Protein AF-A0A349DEV0-F1 (afdb_monomer)

Foldseek 3Di:
DVVVVVVVVVVVLVVVVVVVPPDDDPDPQQAEDEDAEPVSLQSVLVVLQPDPVSSARYEYEYPAAYEFDDFAWDADPVRAIDTNNHHDDCVRGDADDAREEHQEEYEDVLHEHEPHEYLAQENYAEYAPYEYENYEYARYEHRVQVDEEDAHEHHYREYENYEYEHYEAQYAYEYAYAQWEPHTSEYELYEYYLYEAAHATEYAEQYEDHTSEYAENYEAYNYEYAYAIEHAEAQYEPHGREYHALYEAYLYEYAHAIEYQYAQKEPGTSEYEQHNYDHANYAYPYHIYYDAQIAPGTSYYHYDDDDPVSSVVSVVVRVVRSVD

Structure (mmCIF, N/CA/C/O backbone):
data_AF-A0A349DEV0-F1
#
_entry.id   AF-A0A349DEV0-F1
#
loop_
_atom_site.group_PDB
_atom_site.id
_atom_site.type_symbol
_atom_site.label_atom_id
_atom_site.label_alt_id
_atom_site.label_comp_id
_atom_site.label_asym_id
_atom_site.label_entity_id
_atom_site.label_seq_id
_atom_site.pdbx_PDB_ins_code
_atom_site.Cartn_x
_atom_site.Cartn_y
_atom_site.Cartn_z
_atom_site.occupancy
_atom_site.B_iso_or_equiv
_atom_site.auth_seq_id
_atom_site.auth_comp_id
_atom_site.auth_asym_id
_atom_site.auth_atom_id
_atom_site.pdbx_PDB_model_num
ATOM 1 N N . MET A 1 1 ? -11.960 22.182 35.759 1.00 47.03 1 MET A N 1
ATOM 2 C CA . MET A 1 1 ? -12.522 21.391 34.639 1.00 47.03 1 MET A CA 1
ATOM 3 C C . MET A 1 1 ? -11.502 20.435 34.007 1.00 47.03 1 MET A C 1
ATOM 5 O O . MET A 1 1 ? -11.810 19.256 33.950 1.00 47.03 1 MET A O 1
ATOM 9 N N . LYS A 1 2 ? -10.265 20.847 33.662 1.00 39.22 2 LYS A N 1
ATOM 10 C CA . LYS A 1 2 ? -9.226 19.935 33.108 1.00 39.22 2 LYS A CA 1
ATOM 11 C C . LYS A 1 2 ? -8.819 18.747 34.011 1.00 39.22 2 LYS A C 1
ATOM 13 O O . LYS A 1 2 ? -8.637 17.645 33.516 1.00 39.22 2 LYS A O 1
ATOM 18 N N . LYS A 1 3 ? -8.759 18.922 35.340 1.00 37.19 3 LYS A N 1
ATOM 19 C CA . LYS A 1 3 ? -8.464 17.815 36.283 1.00 37.19 3 LYS A CA 1
ATOM 20 C C . LYS A 1 3 ? -9.603 16.796 36.440 1.00 37.19 3 LYS A C 1
ATOM 22 O O . LYS A 1 3 ? -9.341 15.670 36.828 1.00 37.19 3 LYS A O 1
ATOM 27 N N . LEU A 1 4 ? -10.845 17.175 36.131 1.00 33.78 4 LEU A N 1
ATOM 28 C CA . LEU A 1 4 ? -12.001 16.281 36.270 1.00 33.78 4 LEU A CA 1
ATOM 29 C C . LEU A 1 4 ? -12.126 15.334 35.061 1.00 33.78 4 LEU A C 1
ATOM 31 O O . LEU A 1 4 ? -12.483 14.178 35.231 1.00 33.78 4 LEU A O 1
ATOM 35 N N . SER A 1 5 ? -11.738 15.798 33.866 1.00 42.53 5 SER A N 1
ATOM 36 C CA . SER A 1 5 ? -11.671 14.989 32.636 1.00 42.53 5 SER A CA 1
ATOM 37 C C . SER A 1 5 ? -10.579 13.908 32.694 1.00 42.53 5 SER A C 1
ATOM 39 O O . SER A 1 5 ? -10.832 12.773 32.305 1.00 42.53 5 SER A O 1
ATOM 41 N N . SER A 1 6 ? -9.408 14.216 33.265 1.00 40.69 6 SER A N 1
ATOM 42 C CA . SER A 1 6 ? -8.320 13.240 33.456 1.00 40.69 6 SER A CA 1
ATOM 43 C C . SER A 1 6 ? -8.700 12.112 34.427 1.00 40.69 6 SER A C 1
ATOM 45 O O . SER A 1 6 ? -8.390 10.953 34.174 1.00 40.69 6 SER A O 1
ATOM 47 N N . ILE A 1 7 ? -9.440 12.427 35.494 1.00 42.03 7 ILE A N 1
ATOM 48 C CA . ILE A 1 7 ? -9.907 11.428 36.466 1.00 42.03 7 ILE A CA 1
ATOM 49 C C . ILE A 1 7 ? -10.991 10.527 35.852 1.00 42.03 7 ILE A C 1
ATOM 51 O O . ILE A 1 7 ? -10.983 9.324 36.087 1.00 42.03 7 ILE A O 1
ATOM 55 N N . ILE A 1 8 ? -11.880 11.072 35.014 1.00 44.03 8 ILE A N 1
ATOM 56 C CA . ILE A 1 8 ? -12.903 10.285 34.305 1.00 44.03 8 ILE A CA 1
ATOM 57 C C . ILE A 1 8 ? -12.259 9.333 33.281 1.00 44.03 8 ILE A C 1
ATOM 59 O O . ILE A 1 8 ? -12.661 8.177 33.206 1.00 44.03 8 ILE A O 1
ATOM 63 N N . SER A 1 9 ? -11.212 9.769 32.570 1.00 42.00 9 SER A N 1
ATOM 64 C CA . SER A 1 9 ? -10.466 8.922 31.623 1.00 42.00 9 SER A CA 1
ATOM 65 C C . SER A 1 9 ? -9.764 7.748 32.315 1.00 42.00 9 SER A C 1
ATOM 67 O O . SER A 1 9 ? -9.843 6.615 31.851 1.00 42.00 9 SER A O 1
ATOM 69 N N . VAL A 1 10 ? -9.141 7.992 33.475 1.00 43.41 10 VAL A N 1
ATOM 70 C CA . VAL A 1 10 ? -8.490 6.942 34.279 1.00 43.41 10 VAL A CA 1
ATOM 71 C C . VAL A 1 10 ? -9.515 5.970 34.871 1.00 43.41 10 VAL A C 1
ATOM 73 O O . VAL A 1 10 ? -9.249 4.776 34.937 1.00 43.41 10 VAL A O 1
ATOM 76 N N . ILE A 1 11 ? -10.704 6.446 35.256 1.00 43.03 11 ILE A N 1
ATOM 77 C CA . ILE A 1 11 ? -11.779 5.596 35.792 1.00 43.03 11 ILE A CA 1
ATOM 78 C C . ILE A 1 11 ? -12.423 4.734 34.695 1.00 43.03 11 ILE A C 1
ATOM 80 O O . ILE A 1 11 ? -12.733 3.577 34.961 1.00 43.03 11 ILE A O 1
ATOM 84 N N . ILE A 1 12 ? -12.586 5.242 33.467 1.00 48.88 12 ILE A N 1
ATOM 85 C CA . ILE A 1 12 ? -13.070 4.447 32.322 1.00 48.88 12 ILE A CA 1
ATOM 86 C C . ILE A 1 12 ? -12.030 3.386 31.931 1.00 48.88 12 ILE A C 1
ATOM 88 O O . ILE A 1 12 ? -12.385 2.223 31.739 1.00 48.88 12 ILE A O 1
ATOM 92 N N . CYS A 1 13 ? -10.745 3.754 31.919 1.00 42.47 13 CYS A N 1
ATOM 93 C CA . CYS A 1 13 ? -9.643 2.829 31.661 1.00 42.47 13 CYS A CA 1
ATOM 94 C C . CYS A 1 13 ? -9.546 1.749 32.763 1.00 42.47 13 CYS A C 1
ATOM 96 O O . CYS A 1 13 ? -9.463 0.557 32.472 1.00 42.47 13 CYS A O 1
ATOM 98 N N . MET A 1 14 ? -9.709 2.125 34.040 1.00 43.19 14 MET A N 1
ATOM 99 C CA . MET A 1 14 ? -9.804 1.176 35.158 1.00 43.19 14 MET A CA 1
ATOM 100 C C . MET A 1 14 ? -11.066 0.304 35.118 1.00 43.19 14 MET A C 1
ATOM 102 O O . MET A 1 14 ? -10.995 -0.860 35.496 1.00 43.19 14 MET A O 1
ATOM 106 N N . ALA A 1 15 ? -12.213 0.813 34.666 1.00 44.19 15 ALA A N 1
ATOM 107 C CA . ALA A 1 15 ? -13.442 0.026 34.559 1.00 44.19 15 ALA A CA 1
ATOM 108 C C . ALA A 1 15 ? -13.338 -1.046 33.461 1.00 44.19 15 ALA A C 1
ATOM 110 O O . ALA A 1 15 ? -13.796 -2.172 33.666 1.00 44.19 15 ALA A O 1
ATOM 111 N N . MET A 1 16 ? -12.660 -0.741 32.346 1.00 48.22 16 MET A N 1
ATOM 112 C CA . MET A 1 16 ? -12.278 -1.757 31.363 1.00 48.22 16 MET A CA 1
ATOM 113 C C . MET A 1 16 ? -11.268 -2.750 31.957 1.00 48.22 16 MET A C 1
ATOM 115 O O . MET A 1 16 ? -11.480 -3.955 31.830 1.00 48.22 16 MET A O 1
ATOM 119 N N . LEU A 1 17 ? -10.258 -2.295 32.712 1.00 43.19 17 LEU A N 1
ATOM 120 C CA . LEU A 1 17 ? -9.324 -3.189 33.417 1.00 43.19 17 LEU A CA 1
ATOM 121 C C . LEU A 1 17 ? -10.008 -4.112 34.447 1.00 43.19 17 LEU A C 1
ATOM 123 O O . LEU A 1 17 ? -9.605 -5.263 34.590 1.00 43.19 17 LEU A O 1
ATOM 127 N N . ILE A 1 18 ? -11.047 -3.658 35.154 1.00 45.12 18 ILE A N 1
ATOM 128 C CA . ILE A 1 18 ? -11.761 -4.462 36.166 1.00 45.12 18 ILE A CA 1
ATOM 129 C C . ILE A 1 18 ? -12.654 -5.530 35.516 1.00 45.12 18 ILE A C 1
ATOM 131 O O . ILE A 1 18 ? -12.822 -6.609 36.077 1.00 45.12 18 ILE A O 1
ATOM 135 N N . SER A 1 19 ? -13.152 -5.301 34.297 1.00 47.34 19 SER A N 1
ATOM 136 C CA . SER A 1 19 ? -13.757 -6.376 33.493 1.00 47.34 19 SER A CA 1
ATOM 137 C C . SER A 1 19 ? -12.729 -7.362 32.908 1.00 47.34 19 SER A C 1
ATOM 139 O O . SER A 1 19 ? -13.114 -8.397 32.371 1.00 47.34 19 SER A O 1
ATOM 141 N N . ILE A 1 20 ? -11.427 -7.065 33.032 1.00 49.78 20 ILE A N 1
ATOM 142 C CA . ILE A 1 20 ? -10.310 -7.837 32.466 1.00 49.78 20 ILE A CA 1
ATOM 143 C C . ILE A 1 20 ? -9.524 -8.624 33.539 1.00 49.78 20 ILE A C 1
ATOM 145 O O . ILE A 1 20 ? -8.860 -9.599 33.200 1.00 49.78 20 ILE A O 1
ATOM 149 N N . THR A 1 21 ? -9.613 -8.287 34.830 1.00 40.09 21 THR A N 1
ATOM 150 C CA . THR A 1 21 ? -8.850 -8.970 35.900 1.00 40.09 21 THR A CA 1
ATOM 151 C C . THR A 1 21 ? -9.439 -10.297 36.387 1.00 40.09 21 THR A C 1
ATOM 153 O O . THR A 1 21 ? -8.794 -10.996 37.169 1.00 40.09 21 THR A O 1
ATOM 156 N N . ALA A 1 22 ? -10.609 -10.715 35.903 1.00 39.38 22 ALA A N 1
ATOM 157 C CA . ALA A 1 22 ? -11.097 -12.077 36.099 1.00 39.38 22 ALA A CA 1
ATOM 158 C C . ALA A 1 22 ? -10.771 -12.926 34.865 1.00 39.38 22 ALA A C 1
ATOM 160 O O . ALA A 1 22 ? -11.603 -13.029 33.977 1.00 39.38 22 ALA A O 1
ATOM 161 N N . VAL A 1 23 ? -9.554 -13.478 34.810 1.00 42.03 23 VAL A N 1
ATOM 162 C CA . VAL A 1 23 ? -9.165 -14.774 34.205 1.00 42.03 23 VAL A CA 1
ATOM 163 C C . VAL A 1 23 ? -7.640 -14.860 34.337 1.00 42.03 23 VAL A C 1
ATOM 165 O O . VAL A 1 23 ? -6.875 -14.427 33.483 1.00 42.03 23 VAL A O 1
ATOM 168 N N . VAL A 1 24 ? -7.188 -15.389 35.473 1.00 43.03 24 VAL A N 1
ATOM 169 C CA . VAL A 1 24 ? -5.853 -15.981 35.593 1.00 43.03 24 VAL A CA 1
ATOM 170 C C . VAL A 1 24 ? -6.085 -17.484 35.594 1.00 43.03 24 VAL A C 1
ATOM 172 O O . VAL A 1 24 ? -6.529 -18.051 36.589 1.00 43.03 24 VAL A O 1
ATOM 175 N N . GLY A 1 25 ? -5.855 -18.113 34.446 1.00 31.73 25 GLY A N 1
ATOM 176 C CA . GLY A 1 25 ? -5.988 -19.551 34.249 1.00 31.73 25 GLY A CA 1
ATOM 177 C C . GLY A 1 25 ? -5.135 -19.975 33.061 1.00 31.73 25 GLY A C 1
ATOM 178 O O . GLY A 1 25 ? -5.294 -19.460 31.964 1.00 31.73 25 GLY A O 1
ATOM 179 N N . TYR A 1 26 ? -4.175 -20.859 33.313 1.00 37.44 26 TYR A N 1
ATOM 180 C CA . TYR A 1 26 ? -3.172 -21.331 32.364 1.00 37.44 26 TYR A CA 1
ATOM 181 C C . TYR A 1 26 ? -3.777 -22.143 31.208 1.00 37.44 26 TYR A C 1
ATOM 183 O O . TYR A 1 26 ? -4.038 -23.334 31.342 1.00 37.44 26 TYR A O 1
ATOM 191 N N . ALA A 1 27 ? -3.955 -21.456 30.089 1.00 40.44 27 ALA A N 1
ATOM 192 C CA . ALA A 1 27 ? -3.864 -21.834 28.676 1.00 40.44 27 ALA A CA 1
ATOM 193 C C . ALA A 1 27 ? -4.268 -20.521 28.000 1.00 40.44 27 ALA A C 1
ATOM 195 O O . ALA A 1 27 ? -5.369 -20.062 28.282 1.00 40.44 27 ALA A O 1
ATOM 196 N N . SER A 1 28 ? -3.393 -19.795 27.290 1.00 49.62 28 SER A N 1
ATOM 197 C CA . SER A 1 28 ? -3.790 -18.449 26.836 1.00 49.62 28 SER A CA 1
ATOM 198 C C . SER A 1 28 ? -4.775 -18.574 25.672 1.00 49.62 28 SER A C 1
ATOM 200 O O . SER A 1 28 ? -4.383 -18.518 24.507 1.00 49.62 28 SER A O 1
ATOM 202 N N . ASP A 1 29 ? -6.042 -18.817 26.001 1.00 54.44 29 ASP A N 1
ATOM 203 C CA . ASP A 1 29 ? -7.167 -18.799 25.085 1.00 54.44 29 ASP A CA 1
ATOM 204 C C . ASP A 1 29 ? -7.081 -17.513 24.262 1.00 54.44 29 ASP A C 1
ATOM 206 O O . ASP A 1 29 ? -6.902 -16.423 24.815 1.00 54.44 29 ASP A O 1
ATOM 210 N N . ALA A 1 30 ? -7.159 -17.649 22.937 1.00 63.22 30 ALA A N 1
ATOM 211 C CA . ALA A 1 30 ? -7.117 -16.519 22.021 1.00 63.22 30 ALA A CA 1
ATOM 212 C C . ALA A 1 30 ? -8.157 -15.474 22.456 1.00 63.22 30 ALA A C 1
ATOM 214 O O . ALA A 1 30 ? -9.367 -15.713 22.404 1.00 63.22 30 ALA A O 1
ATOM 215 N N . LYS A 1 31 ? -7.692 -14.316 22.933 1.00 82.19 31 LYS A N 1
ATOM 216 C CA . LYS A 1 31 ? -8.578 -13.288 23.478 1.00 82.19 31 LYS A CA 1
ATOM 217 C C . LYS A 1 31 ? -9.076 -12.407 22.345 1.00 82.19 31 LYS A C 1
ATOM 219 O O . LYS A 1 31 ? -8.278 -11.770 21.663 1.00 82.19 31 LYS A O 1
ATOM 224 N N . THR A 1 32 ? -10.393 -12.371 22.156 1.00 89.88 32 THR A N 1
ATOM 225 C CA . THR A 1 32 ? -11.035 -11.515 21.151 1.00 89.88 32 THR A CA 1
ATOM 226 C C . THR A 1 32 ? -11.532 -10.220 21.789 1.00 89.88 32 THR A C 1
ATOM 228 O O . THR A 1 32 ? -12.215 -10.258 22.813 1.00 89.88 32 THR A O 1
ATOM 231 N N . TYR A 1 33 ? -11.207 -9.081 21.183 1.00 90.56 33 TYR A N 1
ATOM 232 C CA . TYR A 1 33 ? -11.672 -7.753 21.569 1.00 90.56 33 TYR A CA 1
ATOM 233 C C . TYR A 1 33 ? -12.515 -7.157 20.444 1.00 90.56 33 TYR A C 1
ATOM 235 O O . TYR A 1 33 ? -12.106 -7.162 19.284 1.00 90.56 33 TYR A O 1
ATOM 243 N N . TYR A 1 34 ? -13.674 -6.610 20.797 1.00 95.06 34 TYR A N 1
ATOM 244 C CA . TYR A 1 34 ? -14.594 -5.998 19.843 1.00 95.06 34 TYR A CA 1
ATOM 245 C C . TYR A 1 34 ? -14.475 -4.477 19.886 1.00 95.06 34 TYR A C 1
ATOM 247 O O . TYR A 1 34 ? -14.621 -3.867 20.944 1.00 95.06 34 TYR A O 1
ATOM 255 N N . ILE A 1 35 ? -14.250 -3.872 18.726 1.00 96.88 35 ILE A N 1
ATOM 256 C CA . ILE A 1 35 ? -14.094 -2.431 18.540 1.00 96.88 35 ILE A CA 1
ATOM 257 C C . ILE A 1 35 ? -15.361 -1.925 17.848 1.00 96.88 35 ILE A C 1
ATOM 259 O O . ILE A 1 35 ? -15.670 -2.330 16.725 1.00 96.88 35 ILE A O 1
ATOM 263 N N . LYS A 1 36 ? -16.129 -1.066 18.523 1.00 96.12 36 LYS A N 1
ATOM 264 C CA . LYS A 1 36 ? -17.396 -0.510 18.001 1.00 96.12 36 LYS A CA 1
ATOM 265 C C . LYS A 1 36 ? -17.418 1.016 17.972 1.00 96.12 36 LYS A C 1
ATOM 267 O O . LYS A 1 36 ? -18.397 1.607 17.524 1.00 96.12 36 LYS A O 1
ATOM 272 N N . SER A 1 37 ? -16.380 1.659 18.495 1.00 96.56 37 SER A N 1
ATOM 273 C CA . SER A 1 37 ? -16.285 3.109 18.599 1.00 96.56 37 SER A CA 1
ATOM 274 C C . SER A 1 37 ? -14.841 3.595 18.480 1.00 96.56 37 SER A C 1
ATOM 276 O O . SER A 1 37 ? -13.889 2.820 18.580 1.00 96.56 37 SER A O 1
ATOM 278 N N . ILE A 1 38 ? -14.685 4.904 18.276 1.00 95.31 38 ILE A N 1
ATOM 279 C CA . ILE A 1 38 ? -13.373 5.557 18.277 1.00 95.31 38 ILE A CA 1
ATOM 280 C C . ILE A 1 38 ? -12.657 5.398 19.624 1.00 95.31 38 ILE A C 1
ATOM 282 O O . ILE A 1 38 ? -11.441 5.227 19.644 1.00 95.31 38 ILE A O 1
ATOM 286 N N . ASP A 1 39 ? -13.398 5.417 20.732 1.00 95.44 39 ASP A N 1
ATOM 287 C CA . ASP A 1 39 ? -12.824 5.274 22.068 1.00 95.44 39 ASP A CA 1
ATOM 288 C C . ASP A 1 39 ? -12.275 3.859 22.276 1.00 95.44 39 ASP A C 1
ATOM 290 O O . ASP A 1 39 ? -11.182 3.712 22.815 1.00 95.44 39 ASP A O 1
ATOM 294 N N . ASP A 1 40 ? -12.960 2.829 21.760 1.00 95.81 40 ASP A N 1
ATOM 295 C CA . ASP A 1 40 ? -12.444 1.454 21.785 1.00 95.81 40 ASP A CA 1
ATOM 296 C C . ASP A 1 40 ? -11.163 1.326 20.949 1.00 95.81 40 ASP A C 1
ATOM 298 O O . ASP A 1 40 ? -10.196 0.708 21.390 1.00 95.81 40 ASP A O 1
ATOM 302 N N . LEU A 1 41 ? -11.131 1.929 19.752 1.00 94.69 41 LEU A N 1
ATOM 303 C CA . LEU A 1 41 ? -9.956 1.883 18.877 1.00 94.69 41 LEU A CA 1
ATOM 304 C C . LEU A 1 41 ? -8.746 2.570 19.529 1.00 94.69 41 LEU A C 1
ATOM 306 O O . LEU A 1 41 ? -7.647 2.021 19.510 1.00 94.69 41 LEU A O 1
ATOM 310 N N . LYS A 1 42 ? -8.955 3.742 20.145 1.00 93.88 42 LYS A N 1
ATOM 311 C CA . LYS A 1 42 ? -7.917 4.465 20.895 1.00 93.88 42 LYS A CA 1
ATOM 312 C C . LYS A 1 42 ? -7.436 3.673 22.108 1.00 93.88 42 LYS A C 1
ATOM 314 O O . LYS A 1 42 ? -6.234 3.581 22.323 1.00 93.88 42 LYS A O 1
ATOM 319 N N . ALA A 1 43 ? -8.356 3.078 22.868 1.00 91.31 43 ALA A N 1
ATOM 320 C CA . ALA A 1 43 ? -8.013 2.276 24.038 1.00 91.31 43 ALA A CA 1
ATOM 321 C C . ALA A 1 43 ? -7.188 1.040 23.657 1.00 91.31 43 ALA A C 1
ATOM 323 O O . ALA A 1 43 ? -6.202 0.728 24.318 1.00 91.31 43 ALA A O 1
ATOM 324 N N . VAL A 1 44 ? -7.548 0.352 22.570 1.00 90.38 44 VAL A N 1
ATOM 325 C CA . VAL A 1 44 ? -6.773 -0.791 22.069 1.00 90.38 44 VAL A CA 1
ATOM 326 C C . VAL A 1 44 ? -5.388 -0.357 21.587 1.00 90.38 44 VAL A C 1
ATOM 328 O O . VAL A 1 44 ? -4.413 -1.027 21.916 1.00 90.38 44 VAL A O 1
ATOM 331 N N . ALA A 1 45 ? -5.275 0.766 20.871 1.00 91.62 45 ALA A N 1
ATOM 332 C CA . ALA A 1 45 ? -3.975 1.297 20.463 1.00 91.62 45 ALA A CA 1
ATOM 333 C C . ALA A 1 45 ? -3.089 1.630 21.674 1.00 91.62 45 ALA A C 1
ATOM 335 O O . ALA A 1 45 ? -1.936 1.212 21.721 1.00 91.62 45 ALA A O 1
ATOM 336 N N . GLU A 1 46 ? -3.636 2.295 22.696 1.00 91.19 46 GLU A N 1
ATOM 337 C CA . GLU A 1 46 ? -2.912 2.586 23.938 1.00 91.19 46 GLU A CA 1
ATOM 338 C C . GLU A 1 46 ? -2.470 1.303 24.658 1.00 91.19 46 GLU A C 1
ATOM 340 O O . GLU A 1 46 ? -1.332 1.222 25.116 1.00 91.19 46 GLU A O 1
ATOM 345 N N . LEU A 1 47 ? -3.327 0.282 24.735 1.00 88.44 47 LEU A N 1
ATOM 346 C CA . LEU A 1 47 ? -2.976 -0.995 25.359 1.00 88.44 47 LEU A CA 1
ATOM 347 C C . LEU A 1 47 ? -1.826 -1.702 24.632 1.00 88.44 47 LEU A C 1
ATOM 349 O O . LEU A 1 47 ? -0.901 -2.162 25.293 1.00 88.44 47 LEU A O 1
ATOM 353 N N . ILE A 1 48 ? -1.871 -1.775 23.299 1.00 89.62 48 ILE A N 1
ATOM 354 C CA . ILE A 1 48 ? -0.819 -2.418 22.494 1.00 89.62 48 ILE A CA 1
ATOM 355 C C . ILE A 1 48 ? 0.490 -1.649 22.618 1.00 89.62 48 ILE A C 1
ATOM 357 O O . ILE A 1 48 ? 1.537 -2.246 22.840 1.00 89.62 48 ILE A O 1
ATOM 361 N N . ASN A 1 49 ? 0.432 -0.320 22.539 1.00 90.38 49 ASN A N 1
ATOM 362 C CA . ASN A 1 49 ? 1.622 0.525 22.586 1.00 90.38 49 ASN A CA 1
ATOM 363 C C . ASN A 1 49 ? 2.345 0.465 23.944 1.00 90.38 49 ASN A C 1
ATOM 365 O O . ASN A 1 49 ? 3.505 0.862 24.030 1.00 90.38 49 ASN A O 1
ATOM 369 N N . ASN A 1 50 ? 1.676 -0.032 24.988 1.00 87.75 50 ASN A N 1
ATOM 370 C CA . ASN A 1 50 ? 2.242 -0.262 26.316 1.00 87.75 50 ASN A CA 1
ATOM 371 C C . ASN A 1 50 ? 2.486 -1.756 26.630 1.00 87.75 50 ASN A C 1
ATOM 373 O O . ASN A 1 50 ? 2.887 -2.074 27.750 1.00 87.75 50 ASN A O 1
ATOM 377 N N . ASP A 1 51 ? 2.241 -2.670 25.685 1.00 82.31 51 ASP A N 1
ATOM 378 C CA . ASP A 1 51 ? 2.489 -4.107 25.837 1.00 82.31 51 ASP A CA 1
ATOM 379 C C . ASP A 1 51 ? 3.783 -4.514 25.122 1.00 82.31 51 ASP A C 1
ATOM 381 O O . ASP A 1 51 ? 3.873 -4.513 23.895 1.00 82.31 51 ASP A O 1
ATOM 385 N N . GLU A 1 52 ? 4.779 -4.945 25.896 1.00 78.94 52 GLU A N 1
ATOM 386 C CA . GLU A 1 52 ? 6.056 -5.437 25.368 1.00 78.94 52 GLU A CA 1
ATOM 387 C C . GLU A 1 52 ? 5.907 -6.685 24.477 1.00 78.94 52 GLU A C 1
ATOM 389 O O . GLU A 1 52 ? 6.796 -6.978 23.680 1.00 78.94 52 GLU A O 1
ATOM 394 N N . GLN A 1 53 ? 4.801 -7.432 24.590 1.00 75.38 53 GLN A N 1
ATOM 395 C CA . GLN A 1 53 ? 4.513 -8.606 23.758 1.00 75.38 53 GLN A CA 1
ATOM 396 C C . GLN A 1 53 ? 3.719 -8.273 22.487 1.00 75.38 53 GLN A C 1
ATOM 398 O O . GLN A 1 53 ? 3.394 -9.188 21.724 1.00 75.38 53 GLN A O 1
ATOM 403 N N . GLY A 1 54 ? 3.381 -7.000 22.245 1.00 66.12 54 GLY A N 1
ATOM 404 C CA . GLY A 1 54 ? 2.687 -6.553 21.033 1.00 66.12 54 GLY A CA 1
ATOM 405 C C . GLY A 1 54 ? 1.364 -7.280 20.769 1.00 66.12 54 GLY A C 1
ATOM 406 O O . GLY A 1 54 ? 0.996 -7.485 19.609 1.00 66.12 54 GLY A O 1
ATOM 407 N N . PHE A 1 55 ? 0.659 -7.717 21.823 1.00 78.31 55 PHE A N 1
ATOM 408 C CA . PHE A 1 55 ? -0.605 -8.456 21.720 1.00 78.31 55 PHE A CA 1
ATOM 409 C C . PHE A 1 55 ? -0.512 -9.798 20.959 1.00 78.31 55 PHE A C 1
ATOM 411 O O . PHE A 1 55 ? -1.464 -10.219 20.290 1.00 78.31 55 PHE A O 1
ATOM 418 N N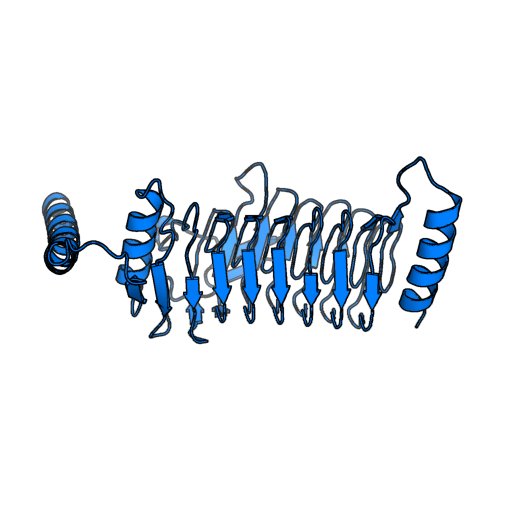 . ALA A 1 56 ? 0.610 -10.516 21.083 1.00 73.69 56 ALA A N 1
ATOM 419 C CA . ALA A 1 56 ? 0.728 -11.878 20.562 1.00 73.69 56 ALA A CA 1
ATOM 420 C C . ALA A 1 56 ? -0.433 -12.768 21.075 1.00 73.69 56 ALA A C 1
ATOM 422 O O . ALA A 1 56 ? -0.662 -12.876 22.280 1.00 73.69 56 ALA A O 1
ATOM 423 N N . ASN A 1 57 ? -1.168 -13.411 20.155 1.00 77.25 57 ASN A N 1
ATOM 424 C CA . ASN A 1 57 ? -2.365 -14.252 20.389 1.00 77.25 57 ASN A CA 1
ATOM 425 C C . ASN A 1 57 ? -3.704 -13.533 20.668 1.00 77.25 57 ASN A C 1
ATOM 427 O O . ASN A 1 57 ? -4.688 -14.189 21.024 1.00 77.25 57 ASN A O 1
ATOM 431 N N . ALA A 1 58 ? -3.793 -12.215 20.483 1.00 87.00 58 ALA A N 1
ATOM 432 C CA . ALA A 1 58 ? -5.070 -11.502 20.535 1.00 87.00 58 ALA A CA 1
ATOM 433 C C . ALA A 1 58 ? -5.732 -11.388 19.153 1.00 87.00 58 ALA A C 1
ATOM 435 O O . ALA A 1 58 ? -5.060 -11.257 18.130 1.00 87.00 58 ALA A O 1
ATOM 436 N N . THR A 1 59 ? -7.066 -11.381 19.131 1.00 93.12 59 THR A N 1
ATOM 437 C CA . THR A 1 59 ? -7.871 -11.010 17.960 1.00 93.12 59 THR A CA 1
ATOM 438 C C . THR A 1 59 ? -8.608 -9.705 18.240 1.00 93.12 59 THR A C 1
ATOM 440 O O . THR A 1 59 ? -9.249 -9.556 19.275 1.00 93.12 59 THR A O 1
ATOM 443 N N . LEU A 1 60 ? -8.526 -8.753 17.323 1.00 95.19 60 LEU A N 1
ATOM 444 C CA . LEU A 1 60 ? -9.258 -7.494 17.334 1.00 95.19 60 LEU A CA 1
ATOM 445 C C . LEU A 1 60 ? -10.270 -7.534 16.193 1.00 95.19 60 LEU A C 1
ATOM 447 O O . LEU A 1 60 ? -9.884 -7.754 15.046 1.00 95.19 60 LEU A O 1
ATOM 451 N N . GLU A 1 61 ? -11.546 -7.315 16.487 1.00 97.81 61 GLU A N 1
ATOM 452 C CA . GLU A 1 61 ? -12.602 -7.308 15.478 1.00 97.81 61 GLU A CA 1
ATOM 453 C C . GLU A 1 61 ? -13.360 -5.991 15.482 1.00 97.81 61 GLU A C 1
ATOM 455 O O . GLU A 1 61 ? -13.913 -5.577 16.505 1.00 97.81 61 GLU A O 1
ATOM 460 N N . LEU A 1 62 ? -13.449 -5.349 14.317 1.00 98.19 62 LEU A N 1
ATOM 461 C CA . LEU A 1 62 ? -14.422 -4.279 14.151 1.00 98.19 62 LEU A CA 1
ATOM 462 C C . LEU A 1 62 ? -15.831 -4.883 14.142 1.00 98.19 62 LEU A C 1
ATOM 464 O O . LEU A 1 62 ? -16.086 -5.915 13.517 1.00 98.19 62 LEU A O 1
ATOM 468 N N . THR A 1 63 ? -16.746 -4.209 14.831 1.00 98.31 63 THR A N 1
ATOM 469 C CA . THR A 1 63 ? -18.179 -4.563 14.903 1.00 98.31 63 THR A CA 1
ATOM 470 C C . THR A 1 63 ? -19.094 -3.414 14.486 1.00 98.31 63 THR A C 1
ATOM 472 O O . THR A 1 63 ? -20.318 -3.549 14.479 1.00 98.31 63 THR A O 1
ATOM 475 N N . ALA A 1 64 ? -18.500 -2.270 14.153 1.00 98.31 64 ALA A N 1
ATOM 476 C CA . ALA A 1 64 ? -19.161 -1.105 13.603 1.00 98.31 64 ALA A CA 1
ATOM 477 C C . ALA A 1 64 ? -18.158 -0.295 12.774 1.00 98.31 64 ALA A C 1
ATOM 479 O O . ALA A 1 64 ? -16.943 -0.429 12.942 1.00 98.31 64 ALA A O 1
ATOM 480 N N . ASP A 1 65 ? -18.680 0.574 11.912 1.00 98.69 65 ASP A N 1
ATOM 481 C CA . ASP A 1 65 ? -17.865 1.589 11.253 1.00 98.69 65 ASP A CA 1
ATOM 482 C C . ASP A 1 65 ? -17.369 2.610 12.287 1.00 98.69 65 ASP A C 1
ATOM 484 O O . ASP A 1 65 ? -18.114 3.047 13.167 1.00 98.69 65 ASP A O 1
ATOM 488 N N . ILE A 1 66 ? -16.105 3.006 12.166 1.00 98.44 66 ILE A N 1
ATOM 489 C CA . ILE A 1 66 ? -15.420 3.929 13.066 1.00 98.44 66 ILE A CA 1
ATOM 490 C C . ILE A 1 66 ? -15.148 5.236 12.321 1.00 98.44 66 ILE A C 1
ATOM 492 O O . ILE A 1 66 ? -14.592 5.246 11.221 1.00 98.44 66 ILE A O 1
ATOM 496 N N . LYS A 1 67 ? -15.518 6.363 12.927 1.00 98.00 67 LYS A N 1
ATOM 497 C CA . LYS A 1 67 ? -15.296 7.699 12.366 1.00 98.00 67 LYS A CA 1
ATOM 498 C C . LYS A 1 67 ? -14.494 8.548 13.342 1.00 98.00 67 LYS A C 1
ATOM 500 O O . LYS A 1 67 ? -14.870 8.647 14.507 1.00 98.00 67 LYS A O 1
ATOM 505 N N . LEU A 1 68 ? -13.391 9.124 12.865 1.00 97.44 68 LEU A N 1
ATOM 506 C CA . LEU A 1 68 ? -12.499 9.970 13.658 1.00 97.44 68 LEU A CA 1
ATOM 507 C C . LEU A 1 68 ? -12.795 11.454 13.451 1.00 97.44 68 LEU A C 1
ATOM 509 O O . LEU A 1 68 ? -12.986 12.172 14.422 1.00 97.44 68 LEU A O 1
ATOM 513 N N . ASN A 1 69 ? -12.864 11.894 12.195 1.00 97.44 69 ASN A N 1
ATOM 514 C CA . ASN A 1 69 ? -13.144 13.279 11.819 1.00 97.44 69 ASN A CA 1
ATOM 515 C C . ASN A 1 69 ? -14.285 13.344 10.790 1.00 97.44 69 ASN A C 1
ATOM 517 O O . ASN A 1 69 ? -14.474 12.420 9.993 1.00 97.44 69 ASN A O 1
ATOM 521 N N . ASP A 1 70 ? -15.069 14.427 10.824 1.00 90.81 70 ASP A N 1
ATOM 522 C CA . ASP A 1 70 ? -16.332 14.533 10.082 1.00 90.81 70 ASP A CA 1
ATOM 523 C C . ASP A 1 70 ? -16.229 15.101 8.657 1.00 90.81 70 ASP A C 1
ATOM 525 O O . ASP A 1 70 ? -17.118 14.824 7.847 1.00 90.81 70 ASP A O 1
ATOM 529 N N . GLY A 1 71 ? -15.169 15.853 8.353 1.00 90.62 71 GLY A N 1
ATOM 530 C CA . GLY A 1 71 ? -14.927 16.539 7.080 1.00 90.62 71 GLY A CA 1
ATOM 531 C C . GLY A 1 71 ? -14.087 15.748 6.078 1.00 90.62 71 GLY A C 1
ATOM 532 O O . GLY A 1 71 ? -13.714 14.609 6.338 1.00 90.62 71 GLY A O 1
ATOM 533 N N . GLY A 1 72 ? -13.819 16.346 4.918 1.00 94.56 72 GLY A N 1
ATOM 534 C CA . GLY A 1 72 ? -13.145 15.712 3.785 1.00 94.56 72 GLY A CA 1
ATOM 535 C C . GLY A 1 72 ? -11.656 16.038 3.691 1.00 94.56 72 GLY A C 1
ATOM 536 O O . GLY A 1 72 ? -11.305 17.214 3.735 1.00 94.56 72 GLY A O 1
ATOM 537 N N . PHE A 1 73 ? -10.802 15.032 3.490 1.00 97.06 73 PHE A N 1
ATOM 538 C CA . PHE A 1 73 ? -9.395 15.253 3.128 1.00 97.06 73 PHE A CA 1
ATOM 539 C C . PHE A 1 73 ? -9.212 15.282 1.610 1.00 97.06 73 PHE A C 1
ATOM 541 O O . PHE A 1 73 ? -9.636 14.362 0.908 1.00 97.06 73 PHE A O 1
ATOM 548 N N . THR A 1 74 ? -8.538 16.314 1.110 1.00 95.69 74 THR A N 1
ATOM 549 C CA . THR A 1 74 ? -8.186 16.472 -0.309 1.00 95.69 74 THR A CA 1
ATOM 550 C C . THR A 1 74 ? -6.745 16.950 -0.458 1.00 95.69 74 THR A C 1
ATOM 552 O O . THR A 1 74 ? -6.088 17.275 0.527 1.00 95.69 74 THR A O 1
ATOM 555 N N . VAL A 1 75 ? -6.248 16.988 -1.694 1.00 95.44 75 VAL A N 1
ATOM 556 C CA . VAL A 1 75 ? -4.952 17.584 -2.036 1.00 95.44 75 VAL A CA 1
ATOM 557 C C . VAL A 1 75 ? -5.210 18.781 -2.943 1.00 95.44 75 VAL A C 1
ATOM 559 O O . VAL A 1 75 ? -5.969 18.656 -3.905 1.00 95.44 75 VAL A O 1
ATOM 562 N N . GLY A 1 76 ? -4.645 19.932 -2.592 1.00 94.12 76 GLY A N 1
ATOM 563 C CA . GLY A 1 76 ? -4.724 21.160 -3.371 1.00 94.12 76 GLY A CA 1
ATOM 564 C C . GLY A 1 76 ? -3.771 21.171 -4.567 1.00 94.1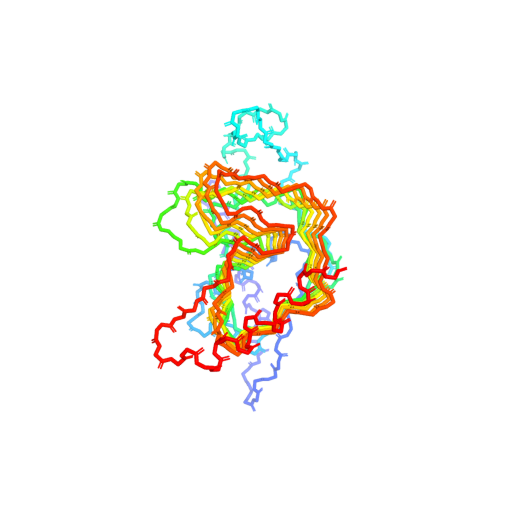2 76 GLY A C 1
ATOM 565 O O . GLY A 1 76 ? -3.064 20.199 -4.843 1.00 94.12 76 GLY A O 1
ATOM 566 N N . GLU A 1 77 ? -3.765 22.279 -5.305 1.00 90.38 77 GLU A N 1
ATOM 567 C CA . GLU A 1 77 ? -3.054 22.387 -6.587 1.00 90.38 77 GLU A CA 1
ATOM 568 C C . GLU A 1 77 ? -1.529 22.284 -6.450 1.00 90.38 77 GLU A C 1
ATOM 570 O O . GLU A 1 77 ? -0.869 21.823 -7.380 1.00 90.38 77 GLU A O 1
ATOM 575 N N . ASN A 1 78 ? -0.963 22.658 -5.296 1.00 89.06 78 ASN A N 1
ATOM 576 C CA . ASN A 1 78 ? 0.479 22.596 -5.045 1.00 89.06 78 ASN A CA 1
ATOM 577 C C . ASN A 1 78 ? 0.886 21.344 -4.247 1.00 89.06 78 ASN A C 1
ATOM 579 O O . ASN A 1 78 ? 2.008 21.268 -3.740 1.00 89.06 78 ASN A O 1
ATOM 583 N N . GLY A 1 79 ? -0.003 20.353 -4.121 1.00 88.25 79 GLY A N 1
ATOM 584 C CA . GLY A 1 79 ? 0.269 19.124 -3.373 1.00 88.25 79 GLY A CA 1
ATOM 585 C C . GLY A 1 79 ? 0.104 19.257 -1.852 1.00 88.25 79 GLY A C 1
ATOM 586 O O . GLY A 1 79 ? 0.487 18.353 -1.105 1.00 88.25 79 GLY A O 1
ATOM 587 N N . GLU A 1 80 ? -0.447 20.368 -1.366 1.00 93.38 80 GLU A N 1
ATOM 588 C CA . GLU A 1 80 ? -0.785 20.577 0.037 1.00 93.38 80 GLU A CA 1
ATOM 589 C C . GLU A 1 80 ? -2.049 19.798 0.436 1.00 93.38 80 GLU A C 1
ATOM 591 O O . GLU A 1 80 ? -3.017 19.753 -0.323 1.00 93.38 80 GLU A O 1
ATOM 596 N N . PRO A 1 81 ? -2.084 19.163 1.616 1.00 95.88 81 PRO A N 1
ATOM 597 C CA . PRO A 1 81 ? -3.292 18.547 2.121 1.00 95.88 81 PRO A CA 1
ATOM 598 C C . PRO A 1 81 ? -4.251 19.622 2.623 1.00 95.88 81 PRO A C 1
ATOM 600 O O . PRO A 1 81 ? -3.854 20.573 3.295 1.00 95.88 81 PRO A O 1
ATOM 603 N N . LEU A 1 82 ? -5.528 19.419 2.336 1.00 97.12 82 LEU A N 1
ATOM 604 C CA . LEU A 1 82 ? -6.612 20.301 2.738 1.00 97.12 82 LEU A CA 1
ATOM 605 C C . LEU A 1 82 ? -7.653 19.507 3.523 1.00 97.12 82 LEU A C 1
ATOM 607 O O . LEU A 1 82 ? -7.874 18.320 3.262 1.00 97.12 82 LEU A O 1
ATOM 611 N N . TYR A 1 83 ? -8.332 20.183 4.444 1.00 97.56 83 TYR A N 1
ATOM 612 C CA . TYR A 1 83 ? -9.503 19.667 5.140 1.00 97.56 83 TYR A CA 1
ATOM 613 C C . TYR A 1 83 ? -10.700 20.5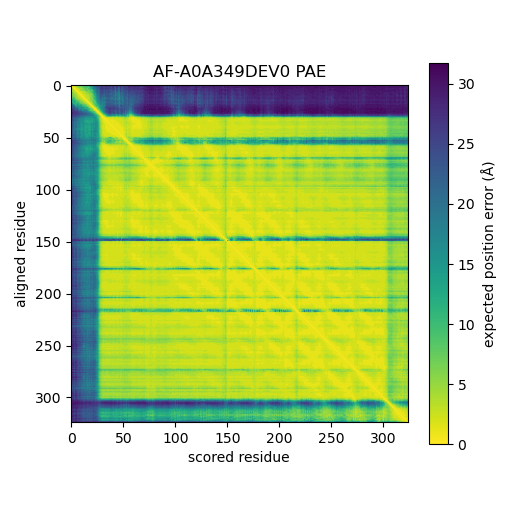66 4.841 1.00 97.56 83 TYR A C 1
ATOM 615 O O . TYR A 1 83 ? -10.683 21.760 5.120 1.00 97.56 83 TYR A O 1
ATOM 623 N N . ASN A 1 84 ? -11.737 20.000 4.220 1.00 96.50 84 ASN A N 1
ATOM 624 C CA . ASN A 1 84 ? -12.887 20.740 3.684 1.00 96.50 84 ASN A CA 1
ATOM 625 C C . ASN A 1 84 ? -12.514 21.867 2.698 1.00 96.50 84 ASN A C 1
ATOM 627 O O . ASN A 1 84 ? -13.245 22.846 2.579 1.00 96.50 84 ASN A O 1
ATOM 631 N N . GLY A 1 85 ? -11.403 21.709 1.973 1.00 95.94 85 GLY A N 1
ATOM 632 C CA . GLY A 1 85 ? -10.916 22.692 0.999 1.00 95.94 85 GLY A CA 1
ATOM 633 C C . GLY A 1 85 ? -10.052 23.812 1.585 1.00 95.94 85 GLY A C 1
ATOM 634 O O . GLY A 1 85 ? -9.572 24.638 0.819 1.00 95.94 85 GLY A O 1
ATOM 635 N N . GLU A 1 86 ? -9.813 23.818 2.897 1.00 96.62 86 GLU A N 1
ATOM 636 C CA . GLU A 1 86 ? -8.989 24.813 3.590 1.00 96.62 86 GLU A CA 1
ATOM 637 C C . GLU A 1 86 ? -7.713 24.174 4.162 1.00 96.62 86 GLU A C 1
ATOM 639 O O . GLU A 1 86 ? -7.614 22.948 4.287 1.00 96.62 86 GLU A O 1
ATOM 644 N N . GLU A 1 87 ? -6.733 25.004 4.527 1.00 96.50 87 GLU A N 1
ATOM 645 C CA . GLU A 1 87 ? -5.517 24.554 5.215 1.00 96.50 87 GLU A CA 1
ATOM 646 C C . GLU A 1 87 ? -5.861 23.828 6.528 1.00 96.50 87 GLU A C 1
ATOM 648 O O . GLU A 1 87 ? -6.767 24.217 7.270 1.00 96.50 87 GLU A O 1
ATOM 653 N N . ILE A 1 88 ? -5.132 22.751 6.827 1.00 96.25 88 ILE A N 1
ATOM 654 C CA . ILE A 1 88 ? -5.386 21.935 8.016 1.00 96.25 88 ILE A CA 1
ATOM 655 C C . ILE A 1 88 ? -5.025 22.705 9.292 1.00 96.25 88 ILE A C 1
ATOM 657 O O . ILE A 1 88 ? -3.854 22.920 9.600 1.00 96.25 88 ILE A O 1
ATOM 661 N N . ASN A 1 89 ? -6.037 23.016 10.105 1.00 95.56 89 ASN A N 1
ATOM 662 C CA . ASN A 1 89 ? -5.855 23.397 11.502 1.00 95.56 89 ASN A CA 1
ATOM 663 C C . ASN A 1 89 ? -5.871 22.142 12.396 1.00 95.56 89 ASN A C 1
ATOM 665 O O . ASN A 1 89 ? -6.934 21.652 12.775 1.00 95.56 89 ASN A O 1
ATOM 669 N N . GLU A 1 90 ? -4.693 21.633 12.775 1.00 93.75 90 GLU A N 1
ATOM 670 C CA . GLU A 1 90 ? -4.570 20.401 13.578 1.00 93.75 90 GLU A CA 1
ATOM 671 C C . GLU A 1 90 ? -5.316 20.459 14.921 1.00 93.75 90 GLU A C 1
ATOM 673 O O . GLU A 1 90 ? -5.728 19.425 15.438 1.00 93.75 90 GLU A O 1
ATOM 678 N N . SER A 1 91 ? -5.533 21.653 15.487 1.00 94.75 91 SER A N 1
ATOM 679 C CA . SER A 1 91 ? -6.250 21.804 16.762 1.00 94.75 91 SER A CA 1
ATOM 680 C C . SER A 1 91 ? -7.748 21.479 16.682 1.00 94.75 91 SER A C 1
ATOM 682 O O . SER A 1 91 ? -8.391 21.299 17.718 1.00 94.75 91 SER A O 1
ATOM 684 N N . GLU A 1 92 ? -8.295 21.386 15.468 1.00 93.56 92 GLU A N 1
ATOM 685 C CA . GLU A 1 92 ? -9.691 21.036 15.193 1.00 93.56 92 GLU A CA 1
ATOM 686 C C . GLU A 1 92 ? -9.869 19.563 14.804 1.00 93.56 92 GLU A C 1
ATOM 688 O O . GLU A 1 92 ? -11.000 19.097 14.656 1.00 93.56 92 GLU A O 1
ATOM 693 N N . LEU A 1 93 ? -8.767 18.821 14.654 1.00 96.31 93 LEU A N 1
ATOM 694 C CA . LEU A 1 93 ? -8.777 17.421 14.257 1.00 96.31 93 LEU A CA 1
ATOM 695 C C . LEU A 1 93 ? -8.432 16.504 15.425 1.00 96.31 93 LEU A C 1
ATOM 697 O O . LEU A 1 93 ? -7.582 16.785 16.269 1.00 96.31 93 LEU A O 1
ATOM 701 N N . ILE A 1 94 ? -9.055 15.332 15.424 1.00 96.12 94 ILE A N 1
ATOM 702 C CA . ILE A 1 94 ? -8.565 14.191 16.184 1.00 96.12 94 ILE A CA 1
ATOM 703 C C . ILE A 1 94 ? -7.429 13.565 15.374 1.00 96.12 94 ILE A C 1
ATOM 705 O O . ILE A 1 94 ? -7.678 12.866 14.387 1.00 96.12 94 ILE A O 1
ATOM 709 N N . THR A 1 95 ? -6.192 13.803 15.804 1.00 95.50 95 THR A N 1
ATOM 710 C CA . THR A 1 95 ? -5.022 13.067 15.312 1.00 95.50 95 THR A CA 1
ATOM 711 C C . THR A 1 95 ? -5.074 11.630 15.821 1.00 95.50 95 THR A C 1
ATOM 713 O O . THR A 1 95 ? -5.348 11.377 16.997 1.00 95.50 95 THR A O 1
ATOM 716 N N . PHE A 1 96 ? -4.854 10.679 14.921 1.00 95.12 96 PHE A N 1
ATOM 717 C CA . PHE A 1 96 ? -4.778 9.267 15.248 1.00 95.12 96 PHE A CA 1
ATOM 718 C C . PHE A 1 96 ? -3.359 8.892 15.672 1.00 95.12 96 PHE A C 1
ATOM 720 O O . PHE A 1 96 ? -2.421 8.996 14.879 1.00 95.12 96 PHE A O 1
ATOM 727 N N . GLU A 1 97 ? -3.239 8.411 16.906 1.00 92.75 97 GLU A N 1
ATOM 728 C CA . GLU A 1 97 ? -2.036 7.753 17.408 1.00 92.75 97 GLU A CA 1
ATOM 729 C C . GLU A 1 97 ? -2.025 6.306 16.909 1.00 92.75 97 GLU A C 1
ATOM 731 O O . GLU A 1 97 ? -2.922 5.522 17.228 1.00 92.75 97 GLU A O 1
ATOM 736 N N . GLN A 1 98 ? -1.035 5.974 16.085 1.00 91.81 98 GLN A N 1
ATOM 737 C CA . GLN A 1 98 ? -0.933 4.666 15.444 1.00 91.81 98 GLN A CA 1
ATOM 738 C C . GLN A 1 98 ? -0.677 3.530 16.438 1.00 91.81 98 GLN A C 1
ATOM 740 O O . GLN A 1 98 ? -0.109 3.730 17.515 1.00 91.81 98 GLN A O 1
ATOM 745 N N . ILE A 1 99 ? -1.057 2.318 16.040 1.00 94.31 99 ILE A N 1
ATOM 746 C CA . ILE A 1 99 ? -0.667 1.092 16.739 1.00 94.31 99 ILE A CA 1
ATOM 747 C C . ILE A 1 99 ? 0.794 0.811 16.372 1.00 94.31 99 ILE A C 1
ATOM 749 O O . ILE A 1 99 ? 1.091 0.698 15.187 1.00 94.31 99 ILE A O 1
ATOM 753 N N . SER A 1 100 ? 1.699 0.725 17.346 1.00 93.25 100 SER A N 1
ATOM 754 C CA . SER A 1 100 ? 3.145 0.641 17.108 1.00 93.25 100 SER A CA 1
ATOM 755 C C . SER A 1 100 ? 3.553 -0.704 16.493 1.00 93.25 100 SER A C 1
ATOM 757 O O . SER A 1 100 ? 3.711 -0.813 15.283 1.00 93.25 100 SER A O 1
ATOM 759 N N . GLU A 1 101 ? 3.682 -1.762 17.287 1.00 94.69 101 GLU A N 1
ATOM 760 C CA . GLU A 1 101 ? 3.935 -3.115 16.796 1.00 94.69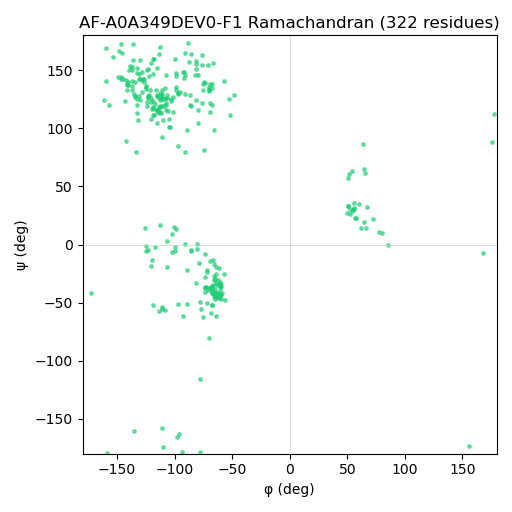 101 GLU A CA 1
ATOM 761 C C . GLU A 1 101 ? 2.774 -4.032 17.168 1.00 94.69 101 GLU A C 1
ATOM 763 O O . GLU A 1 101 ? 2.461 -4.231 18.340 1.00 94.69 101 GLU A O 1
ATOM 768 N N . PHE A 1 102 ? 2.149 -4.621 16.153 1.00 95.38 102 PHE A N 1
ATOM 769 C CA . PHE A 1 102 ? 1.063 -5.570 16.325 1.00 95.38 102 PHE A CA 1
ATOM 770 C C . PHE A 1 102 ? 1.499 -6.979 15.923 1.00 95.38 102 PHE A C 1
ATOM 772 O O . PHE A 1 102 ? 2.089 -7.173 14.862 1.00 95.38 102 PHE A O 1
ATOM 779 N N . ARG A 1 103 ? 1.194 -7.961 16.778 1.00 94.56 103 ARG A N 1
ATOM 780 C CA . ARG A 1 103 ? 1.578 -9.380 16.635 1.00 94.56 103 ARG A CA 1
ATOM 781 C C . ARG A 1 103 ? 0.377 -10.336 16.706 1.00 94.56 103 ARG A C 1
ATOM 783 O O . ARG A 1 103 ? 0.534 -11.534 16.933 1.00 94.56 103 ARG A O 1
ATOM 790 N N . GLY A 1 104 ? -0.838 -9.797 16.586 1.00 94.12 104 GLY A N 1
ATOM 791 C CA . GLY A 1 104 ? -2.098 -10.535 16.689 1.00 94.12 104 GLY A CA 1
ATOM 792 C C . GLY A 1 104 ? -2.852 -10.649 15.362 1.00 94.12 104 GLY A C 1
ATOM 793 O O . GLY A 1 104 ? -2.293 -10.509 14.276 1.00 94.12 104 GLY A O 1
ATOM 794 N N . THR A 1 105 ? -4.163 -10.878 15.448 1.00 96.75 105 THR A N 1
ATOM 795 C CA . 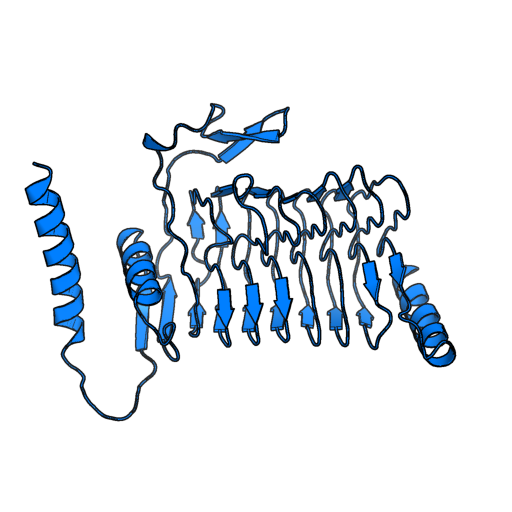THR A 1 105 ? -5.087 -10.799 14.307 1.00 96.75 105 THR A CA 1
ATOM 796 C C . THR A 1 105 ? -5.950 -9.546 14.406 1.00 96.75 105 THR A C 1
ATOM 798 O O . THR A 1 105 ? -6.633 -9.356 15.405 1.00 96.75 105 THR A O 1
ATOM 801 N N . PHE A 1 106 ? -5.980 -8.709 13.372 1.00 97.94 106 PHE A N 1
ATOM 802 C CA . PHE A 1 106 ? -6.933 -7.611 13.235 1.00 97.94 106 PHE A CA 1
ATOM 803 C C . PHE A 1 106 ? -7.870 -7.906 12.069 1.00 97.94 106 PHE A C 1
ATOM 805 O O . PHE A 1 106 ? -7.453 -7.944 10.912 1.00 97.94 106 PHE A O 1
ATOM 812 N N . ASN A 1 107 ? -9.148 -8.111 12.363 1.00 98.56 107 ASN A N 1
ATOM 813 C CA . ASN A 1 107 ? -10.178 -8.338 11.366 1.00 98.56 107 ASN A CA 1
ATOM 814 C C . ASN A 1 107 ? -11.114 -7.129 11.306 1.00 98.56 107 ASN A C 1
ATOM 816 O O . ASN A 1 107 ? -11.957 -6.911 12.176 1.00 98.56 107 ASN A O 1
ATOM 820 N N . GLY A 1 108 ? -10.997 -6.357 10.232 1.00 98.69 108 GLY A N 1
ATOM 821 C CA . GLY A 1 108 ? -11.876 -5.229 9.969 1.00 98.69 108 GLY A CA 1
ATOM 822 C C . GLY A 1 108 ? -13.320 -5.636 9.678 1.00 98.69 108 GLY A C 1
ATOM 823 O O . GLY A 1 108 ? -14.182 -4.770 9.676 1.00 98.69 108 GLY A O 1
ATOM 824 N N . ASN A 1 109 ? -13.614 -6.920 9.421 1.00 98.44 109 ASN A N 1
ATOM 825 C CA . ASN A 1 109 ? -14.964 -7.414 9.115 1.00 98.44 109 ASN A CA 1
ATOM 826 C C . ASN A 1 109 ? -15.688 -6.607 8.012 1.00 98.44 109 ASN A C 1
ATOM 828 O O . ASN A 1 109 ? -16.914 -6.568 7.956 1.00 98.44 109 ASN A O 1
ATOM 832 N N . ASN A 1 110 ? -14.928 -5.987 7.098 1.00 98.19 110 ASN A N 1
ATOM 833 C CA . ASN A 1 110 ? -15.405 -5.056 6.070 1.00 98.19 110 ASN A CA 1
ATOM 834 C C . ASN A 1 110 ? -16.074 -3.775 6.603 1.00 98.19 110 ASN A C 1
ATOM 836 O O . ASN A 1 110 ? -16.698 -3.053 5.823 1.00 98.19 110 ASN A O 1
ATOM 840 N N . HIS A 1 111 ? -15.919 -3.468 7.888 1.00 98.75 111 HIS A N 1
ATOM 841 C CA . HIS A 1 111 ? -16.252 -2.165 8.444 1.00 98.75 111 HIS A CA 1
ATOM 842 C C . HIS A 1 111 ? -15.270 -1.092 7.979 1.00 98.75 111 HIS A C 1
ATOM 844 O O . HIS A 1 111 ? -14.116 -1.358 7.620 1.00 98.75 111 HIS A O 1
ATOM 850 N N . ILE A 1 112 ? -15.758 0.143 7.974 1.00 98.69 112 ILE A N 1
ATOM 851 C CA . ILE A 1 112 ? -15.010 1.315 7.533 1.00 98.69 112 ILE A CA 1
ATOM 852 C C . ILE A 1 112 ? -14.377 2.005 8.739 1.00 98.69 112 ILE A C 1
ATOM 854 O O . ILE A 1 112 ? -15.073 2.331 9.693 1.00 98.69 112 ILE A O 1
ATOM 858 N N . ILE A 1 113 ? -13.086 2.321 8.659 1.00 98.62 113 ILE A N 1
ATOM 859 C CA . ILE A 1 113 ? -12.441 3.330 9.505 1.00 98.62 113 ILE A CA 1
ATOM 860 C C . ILE A 1 113 ? -12.263 4.592 8.655 1.00 98.62 113 ILE A C 1
ATOM 862 O O . ILE A 1 113 ? -11.675 4.542 7.571 1.00 98.62 113 ILE A O 1
ATOM 866 N N . SER A 1 114 ? -12.801 5.724 9.104 1.00 98.50 114 SER A N 1
ATOM 867 C CA . SER A 1 114 ? -12.834 6.952 8.308 1.00 98.50 114 SER A CA 1
ATOM 868 C C . SER A 1 114 ? -12.457 8.211 9.066 1.00 98.50 114 SER A C 1
ATOM 870 O O . SER A 1 114 ? -12.536 8.260 10.293 1.00 98.50 114 SER A O 1
ATOM 872 N N . GLY A 1 115 ? -12.050 9.242 8.326 1.00 98.12 115 GLY A N 1
ATOM 873 C CA . GLY A 1 115 ? -11.639 10.514 8.907 1.00 98.12 115 GLY A CA 1
ATOM 874 C C . GLY A 1 115 ? -10.292 10.430 9.616 1.00 98.12 115 GLY A C 1
ATOM 875 O O . GLY A 1 115 ? -10.055 11.226 10.514 1.00 98.12 115 GLY A O 1
ATOM 876 N N . ILE A 1 116 ? -9.429 9.459 9.300 1.00 98.06 116 ILE A N 1
ATOM 877 C CA . ILE A 1 116 ? -8.129 9.337 9.973 1.00 98.06 116 ILE A CA 1
ATOM 878 C C . ILE A 1 116 ? -7.259 10.518 9.542 1.00 98.06 116 ILE A C 1
ATOM 880 O O . ILE A 1 116 ? -6.997 10.665 8.354 1.00 98.06 116 ILE A O 1
ATOM 884 N N . TYR A 1 117 ? -6.793 11.322 10.496 1.00 97.75 117 TYR A N 1
ATOM 885 C CA . TYR A 1 117 ? -5.646 12.207 10.308 1.00 97.75 117 TYR A CA 1
ATOM 886 C C . TYR A 1 117 ? -4.467 11.585 11.047 1.00 97.75 117 TYR A C 1
ATOM 888 O O . TYR A 1 117 ? -4.472 11.535 12.275 1.00 97.75 117 TYR A O 1
ATOM 896 N N . CYS A 1 118 ? -3.498 11.041 10.320 1.00 94.81 118 CYS A N 1
ATOM 897 C CA . CYS A 1 118 ? -2.346 10.363 10.899 1.00 94.81 118 CYS A CA 1
ATOM 898 C C . CYS A 1 118 ? -1.062 10.991 10.368 1.00 94.81 118 CYS A C 1
ATOM 900 O O . CYS A 1 118 ? -0.916 11.202 9.167 1.00 94.81 118 CYS A O 1
ATOM 902 N N . LYS A 1 119 ? -0.118 11.259 11.270 1.00 92.94 119 LYS A N 1
ATOM 903 C CA . LYS A 1 119 ? 1.226 11.743 10.921 1.00 92.94 119 LYS A CA 1
ATOM 904 C C . LYS A 1 119 ? 2.281 10.638 10.997 1.00 92.94 119 LYS A C 1
ATOM 906 O O . LYS A 1 119 ? 3.473 10.919 10.944 1.00 92.94 119 LYS A O 1
ATOM 911 N N . GLY A 1 120 ? 1.828 9.397 11.164 1.00 92.06 120 GLY A N 1
ATOM 912 C CA . GLY A 1 120 ? 2.633 8.193 11.296 1.00 92.06 120 GLY A CA 1
ATOM 913 C C . GLY A 1 120 ? 2.525 7.260 10.085 1.00 92.06 120 GLY A C 1
ATOM 914 O O . GLY A 1 120 ? 1.928 7.583 9.061 1.00 92.06 120 GLY A O 1
ATOM 915 N N . ARG A 1 121 ? 3.144 6.089 10.208 1.00 92.19 121 ARG A N 1
ATOM 916 C CA . ARG A 1 121 ? 3.427 5.116 9.150 1.00 92.19 121 ARG A CA 1
ATOM 917 C C . ARG A 1 121 ? 2.250 4.206 8.775 1.00 92.19 121 ARG A C 1
ATOM 919 O O . ARG A 1 121 ? 2.425 3.391 7.877 1.00 92.19 121 ARG A O 1
ATOM 926 N N . GLY A 1 122 ? 1.081 4.352 9.401 1.00 95.06 122 GLY A N 1
ATOM 927 C CA . GLY A 1 122 ? -0.136 3.615 9.048 1.00 95.06 122 GLY A CA 1
ATOM 928 C C . GLY A 1 122 ? -1.128 3.491 10.198 1.00 95.06 122 GLY A C 1
ATOM 929 O O . GLY A 1 122 ? -0.929 4.071 11.262 1.00 95.06 122 GLY A O 1
ATOM 930 N N . LEU A 1 123 ? -2.204 2.717 10.000 1.00 97.06 123 LEU A N 1
ATOM 931 C CA . LEU A 1 123 ? -3.030 2.241 11.121 1.00 97.06 123 LEU A CA 1
ATOM 932 C C . LEU A 1 123 ? -2.169 1.419 12.096 1.00 97.06 123 LEU A C 1
ATOM 934 O O . LEU A 1 123 ? -2.261 1.592 13.312 1.00 97.06 123 LEU A O 1
ATOM 938 N N . PHE A 1 124 ? -1.305 0.583 11.520 1.00 97.38 124 PHE A N 1
ATOM 939 C CA . PHE A 1 124 ? -0.217 -0.114 12.185 1.00 97.38 124 PHE A CA 1
ATOM 940 C C . PHE A 1 124 ? 1.109 0.447 11.680 1.00 97.38 124 PHE A C 1
ATOM 942 O O . PHE A 1 124 ? 1.360 0.462 10.476 1.00 97.38 124 PHE A O 1
ATOM 949 N N . GLU A 1 125 ? 1.982 0.879 12.574 1.00 95.81 125 GLU A N 1
ATOM 950 C CA . GLU A 1 125 ? 3.353 1.214 12.209 1.00 95.81 125 GLU A CA 1
ATOM 951 C C . GLU A 1 125 ? 4.095 -0.042 11.754 1.00 95.81 125 GLU A C 1
ATOM 953 O O . GLU A 1 125 ? 4.725 -0.031 10.696 1.00 95.81 125 GLU A O 1
ATOM 958 N N . LYS A 1 126 ? 3.942 -1.137 12.504 1.00 96.19 126 LYS A N 1
ATOM 959 C CA . LYS A 1 126 ? 4.551 -2.428 12.217 1.00 96.19 126 LYS A CA 1
ATOM 960 C C . LYS A 1 126 ? 3.615 -3.598 12.522 1.00 96.19 126 LYS A C 1
ATOM 962 O O . LYS A 1 126 ? 2.961 -3.646 13.563 1.00 96.19 126 LYS A O 1
ATOM 967 N N . ALA A 1 127 ? 3.601 -4.569 11.623 1.00 97.56 127 ALA A N 1
ATOM 968 C CA . ALA A 1 127 ? 3.017 -5.890 11.778 1.00 97.56 127 ALA A CA 1
ATOM 969 C C . ALA A 1 127 ? 4.148 -6.928 11.837 1.00 97.56 127 ALA A C 1
ATOM 971 O O . ALA A 1 127 ? 5.004 -6.952 10.955 1.00 97.56 127 ALA A O 1
ATOM 972 N N . SER A 1 128 ? 4.157 -7.770 12.870 1.00 96.25 128 SER A N 1
ATOM 973 C CA . SER A 1 128 ? 5.193 -8.787 13.096 1.00 96.25 128 SER A CA 1
ATOM 974 C C . SER A 1 128 ? 4.539 -10.129 13.401 1.00 96.25 128 SER A C 1
ATOM 976 O O . SER A 1 128 ? 3.987 -10.303 14.488 1.00 96.25 128 SER A O 1
ATOM 978 N N . GLY A 1 129 ? 4.572 -11.083 12.470 1.00 96.25 129 GLY A N 1
ATOM 979 C CA . GLY A 1 129 ? 3.834 -12.340 12.644 1.00 96.25 129 GLY A CA 1
ATOM 980 C C . GLY A 1 129 ? 2.311 -12.152 12.688 1.00 96.25 129 GLY A C 1
ATOM 981 O O . GLY A 1 129 ? 1.610 -12.988 13.258 1.00 96.25 129 GLY A O 1
ATOM 982 N N . ALA A 1 130 ? 1.798 -11.024 12.187 1.00 97.25 130 ALA A N 1
ATOM 983 C CA . ALA A 1 130 ? 0.411 -10.617 12.377 1.00 97.25 130 ALA A CA 1
ATOM 984 C C . ALA A 1 130 ? -0.465 -10.945 11.168 1.00 97.25 130 ALA A C 1
ATOM 986 O O . ALA A 1 130 ? 0.007 -11.081 10.042 1.00 97.25 130 ALA A O 1
ATOM 987 N N . VAL A 1 131 ? -1.776 -11.001 11.403 1.00 98.19 131 VAL A N 1
ATOM 988 C CA . VAL A 1 131 ? -2.787 -11.142 10.349 1.00 98.19 131 VAL A CA 1
ATOM 989 C C . VAL A 1 131 ? -3.687 -9.915 10.368 1.00 98.19 131 VAL A C 1
ATOM 991 O O . VAL A 1 131 ? -4.471 -9.737 11.297 1.00 98.19 131 VAL A O 1
ATOM 994 N N . ILE A 1 132 ? -3.617 -9.068 9.344 1.00 98.81 132 ILE A N 1
ATOM 995 C CA . ILE A 1 132 ? -4.460 -7.874 9.206 1.00 98.81 132 ILE A CA 1
ATOM 996 C C . ILE A 1 132 ? -5.356 -8.058 7.988 1.00 98.81 132 ILE A C 1
ATOM 998 O O . ILE A 1 132 ? -4.876 -8.111 6.858 1.00 98.81 132 ILE A O 1
ATOM 1002 N N . LYS A 1 133 ? -6.672 -8.130 8.194 1.00 98.81 133 LYS A N 1
ATOM 1003 C CA . LYS A 1 133 ? -7.604 -8.436 7.106 1.00 98.81 133 LYS A CA 1
ATOM 1004 C C . LYS A 1 133 ? -8.881 -7.620 7.100 1.00 98.81 133 LYS A C 1
ATOM 1006 O O . LYS A 1 133 ? -9.363 -7.186 8.142 1.00 98.81 133 LYS A O 1
ATOM 1011 N N . ASN A 1 134 ? -9.467 -7.468 5.914 1.00 98.81 134 ASN A N 1
ATOM 1012 C CA . ASN A 1 134 ? -10.786 -6.864 5.685 1.00 98.81 134 ASN A CA 1
ATOM 1013 C C . ASN A 1 134 ? -10.941 -5.436 6.241 1.00 98.81 134 ASN A C 1
ATOM 1015 O O . ASN A 1 134 ? -12.034 -5.051 6.665 1.00 98.81 134 ASN A O 1
ATOM 1019 N N . VAL A 1 135 ? -9.858 -4.658 6.264 1.00 98.56 135 VAL A N 1
ATOM 1020 C CA . VAL A 1 135 ? -9.868 -3.260 6.716 1.00 98.56 135 VAL A CA 1
ATOM 1021 C C . VAL A 1 135 ? -10.235 -2.348 5.550 1.00 98.56 135 VAL A C 1
ATOM 1023 O O . VAL A 1 135 ? -9.622 -2.429 4.485 1.00 98.56 135 VAL A O 1
ATOM 1026 N N . ILE A 1 136 ? -11.215 -1.460 5.736 1.00 98.88 136 ILE A N 1
ATOM 1027 C CA . ILE A 1 136 ? -11.567 -0.439 4.743 1.00 98.88 136 ILE A CA 1
ATOM 1028 C C . ILE A 1 136 ? -11.261 0.943 5.317 1.00 98.88 136 ILE A C 1
ATOM 1030 O O . ILE A 1 136 ? -11.917 1.376 6.258 1.00 98.88 136 ILE A O 1
ATOM 1034 N N . ILE A 1 137 ? -10.306 1.660 4.726 1.00 98.75 137 ILE A N 1
ATOM 1035 C CA . ILE A 1 137 ? -9.957 3.029 5.125 1.00 98.75 137 ILE A CA 1
ATOM 1036 C C . ILE A 1 137 ? -10.547 4.017 4.120 1.00 98.75 137 ILE A C 1
ATOM 1038 O O . ILE A 1 137 ? -10.281 3.911 2.922 1.00 98.75 137 ILE A O 1
ATOM 1042 N N . LYS A 1 138 ? -11.339 4.991 4.584 1.00 98.38 138 LYS A N 1
ATOM 1043 C CA . LYS A 1 138 ? -11.959 6.014 3.723 1.00 98.38 138 LYS A CA 1
ATOM 1044 C C . LYS A 1 138 ? -11.801 7.419 4.259 1.00 98.38 138 LYS A C 1
ATOM 1046 O O . LYS A 1 138 ? -11.927 7.621 5.455 1.00 98.38 138 LYS A O 1
ATOM 1051 N N . ASN A 1 139 ? -11.693 8.390 3.351 1.00 97.44 139 ASN A N 1
ATOM 1052 C CA . ASN A 1 139 ? -11.685 9.805 3.716 1.00 97.44 139 ASN A CA 1
ATOM 1053 C C . ASN A 1 139 ? -10.664 10.074 4.832 1.00 97.44 139 ASN A C 1
ATOM 1055 O O . ASN A 1 139 ? -11.012 10.481 5.935 1.00 97.44 139 ASN A O 1
ATOM 1059 N N . SER A 1 140 ? -9.419 9.716 4.560 1.00 98.44 140 SER A N 1
ATOM 1060 C CA . SER A 1 140 ? -8.339 9.712 5.537 1.00 98.44 140 SER A CA 1
ATOM 1061 C C . SER A 1 140 ? -7.093 10.301 4.898 1.00 98.44 140 SER A C 1
ATOM 1063 O O . SER A 1 140 ? -6.897 10.153 3.691 1.00 98.44 140 SER A O 1
ATOM 1065 N N . LEU A 1 141 ? -6.255 10.924 5.712 1.00 98.19 141 LEU A N 1
ATOM 1066 C CA . LEU A 1 141 ? -4.971 11.489 5.345 1.00 98.19 141 LEU A CA 1
ATOM 1067 C C . LEU A 1 141 ? -3.874 10.892 6.230 1.00 98.19 141 LEU A C 1
ATOM 1069 O O . LEU A 1 141 ? -3.911 11.021 7.455 1.00 98.19 141 LEU A O 1
ATOM 1073 N N . PHE A 1 142 ? -2.890 10.280 5.582 1.00 96.88 142 PHE A N 1
ATOM 1074 C CA . PHE A 1 142 ? -1.610 9.908 6.172 1.00 96.88 142 PHE A CA 1
ATOM 1075 C C . PHE A 1 142 ? -0.571 10.900 5.657 1.00 96.88 142 PHE A C 1
ATOM 1077 O O . PHE A 1 142 ? -0.152 10.800 4.506 1.00 96.88 142 PHE A O 1
ATOM 1084 N N . ASP A 1 143 ? -0.214 11.888 6.475 1.00 94.94 143 ASP A N 1
ATOM 1085 C CA . ASP A 1 143 ? 0.756 12.929 6.129 1.00 94.94 143 ASP A CA 1
ATOM 1086 C C . ASP A 1 143 ? 2.039 12.764 6.947 1.00 94.94 143 ASP A C 1
ATOM 1088 O O . ASP A 1 143 ? 2.183 13.281 8.056 1.00 94.94 143 ASP A O 1
ATOM 1092 N N . THR A 1 144 ? 2.992 12.033 6.378 1.00 92.81 144 THR A N 1
ATOM 1093 C CA . THR A 1 144 ? 4.293 11.743 6.991 1.00 92.81 144 THR A CA 1
ATOM 1094 C C . THR A 1 144 ? 5.399 12.638 6.451 1.00 92.81 144 THR A C 1
ATOM 1096 O O . THR A 1 144 ? 6.575 12.338 6.641 1.00 92.81 144 THR A O 1
ATOM 1099 N N . ARG A 1 145 ? 5.076 13.745 5.767 1.00 90.75 145 ARG A N 1
ATOM 1100 C CA . ARG A 1 145 ? 6.088 14.607 5.124 1.00 90.75 145 ARG A CA 1
ATOM 1101 C C . ARG A 1 145 ? 7.047 15.275 6.114 1.00 90.75 145 ARG A C 1
ATOM 1103 O O . ARG A 1 145 ? 8.133 15.693 5.715 1.00 90.75 145 ARG A O 1
ATOM 1110 N N . SER A 1 146 ? 6.676 15.352 7.392 1.00 86.00 146 SER A N 1
ATOM 1111 C CA . SER A 1 146 ? 7.546 15.823 8.480 1.00 86.00 146 SER A CA 1
ATOM 1112 C C . SER A 1 146 ? 8.449 14.735 9.081 1.00 86.00 146 SER A C 1
ATOM 1114 O O . SER A 1 146 ? 9.258 15.052 9.950 1.00 86.00 146 SER A O 1
ATOM 1116 N N . LEU A 1 147 ? 8.317 13.474 8.657 1.00 78.94 147 LEU A N 1
ATOM 1117 C CA . LEU A 1 147 ? 9.141 12.356 9.118 1.00 78.94 147 LEU A CA 1
ATOM 1118 C C . LEU A 1 147 ? 10.268 12.063 8.123 1.00 78.94 147 LEU A C 1
ATOM 1120 O O . LEU A 1 147 ? 10.098 12.195 6.915 1.00 78.94 147 LEU A O 1
ATOM 1124 N N . VAL A 1 148 ? 11.415 11.613 8.631 1.00 73.19 148 VAL A N 1
ATOM 1125 C CA . VAL A 1 148 ? 12.530 11.119 7.814 1.00 73.19 148 VAL A CA 1
ATOM 1126 C C . VAL A 1 148 ? 13.174 9.937 8.545 1.00 73.19 148 VAL A C 1
ATOM 1128 O O . VAL A 1 148 ? 13.655 10.156 9.658 1.00 73.19 148 VAL A O 1
ATOM 1131 N N . PRO A 1 149 ? 13.301 8.729 7.956 1.00 63.53 149 PRO A N 1
ATOM 1132 C CA . PRO A 1 149 ? 12.488 8.021 6.947 1.00 63.53 149 PRO A CA 1
ATOM 1133 C C . PRO A 1 149 ? 11.522 7.005 7.642 1.00 63.53 149 PRO A C 1
ATOM 1135 O O . PRO A 1 149 ? 11.244 7.170 8.822 1.00 63.53 149 PRO A O 1
ATOM 1138 N N . GLU A 1 150 ? 10.849 6.013 7.039 1.00 74.38 150 GLU A N 1
ATOM 1139 C CA . GLU A 1 150 ? 11.425 4.698 6.665 1.00 74.38 150 GLU A CA 1
ATOM 1140 C C . GLU A 1 150 ? 10.473 3.823 5.820 1.00 74.38 150 GLU A C 1
ATOM 1142 O O . GLU A 1 150 ? 10.971 3.158 4.917 1.00 74.38 150 GLU A O 1
ATOM 1147 N N . LYS A 1 151 ? 9.163 3.742 6.117 1.00 92.81 151 LYS A N 1
ATOM 1148 C CA . LYS A 1 151 ? 8.188 2.827 5.473 1.00 92.81 151 LYS A CA 1
ATOM 1149 C C . LYS A 1 151 ? 6.777 3.361 5.750 1.00 92.81 151 LYS A C 1
ATOM 1151 O O . LYS A 1 151 ? 6.468 3.581 6.918 1.00 92.81 151 LYS A O 1
ATOM 1156 N N . VAL A 1 152 ? 5.940 3.628 4.745 1.00 96.00 152 VAL A N 1
ATOM 1157 C CA . VAL A 1 152 ? 4.601 4.226 4.965 1.00 96.00 152 VAL A CA 1
ATOM 1158 C C . VAL A 1 152 ? 3.529 3.508 4.161 1.00 96.00 152 VAL A C 1
ATOM 1160 O O . VAL A 1 152 ? 3.640 3.417 2.942 1.00 96.00 152 VAL A O 1
ATOM 1163 N N . GLY A 1 153 ? 2.459 3.075 4.824 1.00 97.25 153 GLY A N 1
ATOM 1164 C CA . GLY A 1 153 ? 1.264 2.557 4.170 1.00 97.25 153 GLY A CA 1
ATOM 1165 C C . GLY A 1 153 ? 0.017 2.831 4.994 1.00 97.25 153 GLY A C 1
ATOM 1166 O O . GLY A 1 153 ? 0.063 2.800 6.216 1.00 97.25 153 GLY A O 1
ATOM 1167 N N . SER A 1 154 ? -1.122 3.113 4.355 1.00 98.06 154 SER A N 1
ATOM 1168 C CA . SER A 1 154 ? -2.327 3.496 5.116 1.00 98.06 154 SER A CA 1
ATOM 1169 C C . SER A 1 154 ? -2.801 2.412 6.093 1.00 98.06 154 SER A C 1
ATOM 1171 O O . SER A 1 154 ? -3.322 2.726 7.163 1.00 98.06 154 SER A O 1
ATOM 1173 N N . VAL A 1 155 ? -2.605 1.134 5.755 1.00 98.69 155 VAL A N 1
ATOM 1174 C CA . VAL A 1 155 ? -2.912 0.017 6.654 1.00 98.69 155 VAL A CA 1
ATOM 1175 C C . VAL A 1 155 ? -1.698 -0.307 7.509 1.00 98.69 155 VAL A C 1
ATOM 1177 O O . VAL A 1 155 ? -1.833 -0.381 8.727 1.00 98.69 155 VAL A O 1
ATOM 1180 N N . CYS A 1 156 ? -0.530 -0.486 6.895 1.00 98.12 156 CYS A N 1
ATOM 1181 C CA . CYS A 1 156 ? 0.672 -0.899 7.603 1.00 98.12 156 CYS A CA 1
ATOM 1182 C C . CYS A 1 156 ? 1.921 -0.190 7.067 1.00 98.12 156 CYS A C 1
ATOM 1184 O O . CYS A 1 156 ? 2.144 -0.157 5.857 1.00 98.12 156 CYS A O 1
ATOM 1186 N N . GLY A 1 157 ? 2.759 0.338 7.953 1.00 97.25 157 GLY A N 1
ATOM 1187 C CA . GLY A 1 157 ? 4.073 0.854 7.575 1.00 97.25 157 GLY A CA 1
ATOM 1188 C C . GLY A 1 157 ? 4.999 -0.277 7.151 1.00 97.25 157 GLY A C 1
ATOM 1189 O O . GLY A 1 157 ? 5.467 -0.311 6.015 1.00 97.25 157 GLY A O 1
ATOM 1190 N N . GLU A 1 158 ? 5.218 -1.226 8.055 1.00 97.69 158 GLU A N 1
ATOM 1191 C CA . GLU A 1 158 ? 6.137 -2.348 7.891 1.00 97.69 158 GLU A CA 1
ATOM 1192 C C . GLU A 1 158 ? 5.481 -3.689 8.230 1.00 97.69 158 GLU A C 1
ATOM 1194 O O . GLU A 1 158 ? 5.019 -3.883 9.348 1.00 97.69 158 GLU A O 1
ATOM 1199 N N . ALA A 1 159 ? 5.501 -4.639 7.300 1.00 98.44 159 ALA A N 1
ATOM 1200 C CA . ALA A 1 159 ? 5.021 -5.999 7.508 1.00 98.44 159 ALA A CA 1
ATOM 1201 C C . ALA A 1 159 ? 6.191 -6.992 7.499 1.00 98.44 159 ALA A C 1
ATOM 1203 O O . ALA A 1 159 ? 6.884 -7.116 6.494 1.00 98.44 159 ALA A O 1
ATOM 1204 N N . ILE A 1 160 ? 6.399 -7.706 8.603 1.00 97.94 160 ILE A N 1
ATOM 1205 C CA . ILE A 1 160 ? 7.404 -8.768 8.726 1.00 97.94 160 ILE A CA 1
ATOM 1206 C C . ILE A 1 160 ? 6.693 -10.059 9.114 1.00 97.94 160 ILE A C 1
ATOM 1208 O O . ILE A 1 160 ? 5.905 -10.064 10.066 1.00 97.94 160 ILE A O 1
ATOM 1212 N N . ASP A 1 161 ? 6.950 -11.142 8.382 1.00 97.69 161 ASP A N 1
ATOM 1213 C CA . ASP A 1 161 ? 6.347 -12.462 8.622 1.00 97.69 161 ASP A CA 1
ATOM 1214 C C . ASP A 1 161 ? 4.810 -12.408 8.755 1.00 97.69 161 ASP A C 1
ATOM 1216 O O . ASP A 1 161 ? 4.210 -13.121 9.557 1.00 97.69 161 ASP A O 1
ATOM 1220 N N . SER A 1 162 ? 4.157 -11.496 8.030 1.00 98.38 162 SER A N 1
ATOM 1221 C CA . SER A 1 162 ? 2.756 -11.125 8.254 1.00 98.38 162 SER A CA 1
ATOM 1222 C C . SER A 1 162 ? 1.868 -11.407 7.040 1.00 98.38 162 SER A C 1
ATOM 1224 O O . SER A 1 162 ? 2.330 -11.502 5.903 1.00 98.38 162 SER A O 1
ATOM 1226 N N . GLU A 1 163 ? 0.559 -11.499 7.275 1.00 98.69 163 GLU A N 1
ATOM 1227 C CA . GLU A 1 163 ? -0.467 -11.581 6.234 1.00 98.69 163 GLU A CA 1
ATOM 1228 C C . GLU A 1 163 ? -1.325 -10.311 6.238 1.00 98.69 163 GLU A C 1
ATOM 1230 O O . GLU A 1 163 ? -1.936 -9.962 7.251 1.00 98.69 163 GLU A O 1
ATOM 1235 N N . ILE A 1 164 ? -1.410 -9.633 5.093 1.00 98.88 164 ILE A N 1
ATOM 1236 C CA . ILE A 1 164 ? -2.280 -8.473 4.885 1.00 98.88 164 ILE A CA 1
ATOM 1237 C C . ILE A 1 164 ? -3.249 -8.788 3.747 1.00 98.88 164 ILE A C 1
ATOM 1239 O O . ILE A 1 164 ? -2.848 -8.836 2.584 1.00 98.88 164 ILE A O 1
ATOM 1243 N N . SER A 1 165 ? -4.530 -9.007 4.064 1.00 98.88 165 SER A N 1
ATOM 1244 C CA . SER A 1 165 ? -5.486 -9.544 3.086 1.00 98.88 165 SER A CA 1
ATOM 1245 C C . SER A 1 165 ? -6.847 -8.838 3.027 1.00 98.88 165 SER A C 1
ATOM 1247 O O . SER A 1 165 ? -7.440 -8.434 4.023 1.00 98.88 165 SER A O 1
ATOM 1249 N N . GLY A 1 166 ? -7.385 -8.647 1.819 1.00 98.81 166 GLY A N 1
ATOM 1250 C CA . GLY A 1 166 ? -8.725 -8.070 1.623 1.00 98.81 166 GLY A CA 1
ATOM 1251 C C . GLY A 1 166 ? -8.874 -6.600 2.051 1.00 98.81 166 GLY A C 1
ATOM 1252 O O . GLY A 1 166 ? -9.998 -6.105 2.180 1.00 98.81 166 GLY A O 1
ATOM 1253 N N . CYS A 1 167 ? -7.767 -5.890 2.272 1.00 98.94 167 CYS A N 1
ATOM 1254 C CA . CYS A 1 167 ? -7.770 -4.497 2.705 1.00 98.94 167 CYS A CA 1
ATOM 1255 C C . CYS A 1 167 ? -8.034 -3.533 1.538 1.00 98.94 167 CYS A C 1
ATOM 1257 O O . CYS A 1 167 ? -7.628 -3.764 0.397 1.00 98.94 167 CYS A O 1
ATOM 1259 N N . LYS A 1 168 ? -8.726 -2.423 1.810 1.00 98.94 168 LYS A N 1
ATOM 1260 C CA . LYS A 1 168 ? -9.068 -1.400 0.813 1.00 98.94 168 LYS A CA 1
ATOM 1261 C C . LYS A 1 168 ? -8.742 -0.017 1.349 1.00 98.94 168 LYS A C 1
ATOM 1263 O O . LYS A 1 168 ? -9.272 0.370 2.387 1.00 98.94 168 LYS A O 1
ATOM 1268 N N . SER A 1 169 ? -7.948 0.745 0.609 1.00 98.75 169 SER A N 1
ATOM 1269 C CA . SER A 1 169 ? -7.634 2.126 0.961 1.00 98.75 169 SER A CA 1
ATOM 1270 C C . SER A 1 169 ? -8.179 3.105 -0.065 1.00 98.75 169 SER A C 1
ATOM 1272 O O . SER A 1 169 ? -7.941 2.980 -1.263 1.00 98.75 169 SER A O 1
ATOM 1274 N N . PHE A 1 170 ? -8.920 4.091 0.426 1.00 98.56 170 PHE A N 1
ATOM 1275 C CA . PHE A 1 170 ? -9.322 5.298 -0.294 1.00 98.56 170 PHE A CA 1
ATOM 1276 C C . PHE A 1 170 ? -8.639 6.531 0.323 1.00 98.56 170 PHE A C 1
ATOM 1278 O O . PHE A 1 170 ? -9.130 7.647 0.166 1.00 98.56 170 PHE A O 1
ATOM 1285 N N . ALA A 1 171 ? -7.582 6.320 1.111 1.00 98.12 171 ALA A N 1
ATOM 1286 C CA . ALA A 1 171 ? -6.889 7.371 1.837 1.00 98.12 171 ALA A CA 1
ATOM 1287 C C . ALA A 1 171 ? -5.895 8.110 0.942 1.00 98.12 171 ALA A C 1
ATOM 1289 O O . ALA A 1 171 ? -5.298 7.529 0.042 1.00 98.12 171 ALA A O 1
ATOM 1290 N N . THR A 1 172 ? -5.669 9.377 1.247 1.00 98.25 172 THR A N 1
ATOM 1291 C CA . THR A 1 172 ? -4.536 10.124 0.717 1.00 98.25 172 THR A CA 1
ATOM 1292 C C . THR A 1 172 ? -3.299 9.790 1.552 1.00 98.25 172 THR A C 1
ATOM 1294 O O . THR A 1 172 ? -3.320 9.959 2.771 1.00 98.25 172 THR A O 1
ATOM 1297 N N . VAL A 1 173 ? -2.228 9.324 0.912 1.00 97.69 173 VAL A N 1
ATOM 1298 C CA . VAL A 1 173 ? -0.929 9.039 1.539 1.00 97.69 173 VAL A CA 1
ATOM 1299 C C . VAL A 1 173 ? 0.103 10.004 0.965 1.00 97.69 173 VAL A C 1
ATOM 1301 O O . VAL A 1 173 ? 0.413 9.933 -0.221 1.00 97.69 173 VAL A O 1
ATOM 1304 N N . LEU A 1 174 ? 0.620 10.911 1.794 1.00 96.00 174 LEU A N 1
ATOM 1305 C CA . LEU A 1 174 ? 1.640 11.894 1.432 1.00 96.00 174 LEU A CA 1
ATOM 1306 C C . LEU A 1 174 ? 2.885 11.668 2.283 1.00 96.00 174 LEU A C 1
ATOM 1308 O O . LEU A 1 174 ? 2.829 11.748 3.509 1.00 96.00 174 LEU A O 1
ATOM 1312 N N . SER A 1 175 ? 4.026 11.452 1.640 1.00 93.81 175 SER A N 1
ATOM 1313 C CA . SER A 1 175 ? 5.293 11.240 2.332 1.00 93.81 175 SER A CA 1
ATOM 1314 C C . SER A 1 175 ? 6.442 11.959 1.633 1.00 93.81 175 SER A C 1
ATOM 1316 O O . SER A 1 175 ? 6.439 12.149 0.420 1.00 93.81 175 SER A O 1
ATOM 1318 N N . SER A 1 176 ? 7.440 12.369 2.410 1.00 89.75 176 SER A N 1
ATOM 1319 C CA . SER A 1 176 ? 8.742 12.833 1.912 1.00 89.75 176 SER A CA 1
ATOM 1320 C C . SER A 1 176 ? 9.820 11.741 2.009 1.00 89.75 176 SER A C 1
ATOM 1322 O O . SER A 1 176 ? 10.957 11.963 1.587 1.00 89.75 176 SER A O 1
ATOM 1324 N N . ALA A 1 177 ? 9.461 10.576 2.560 1.00 79.31 177 ALA A N 1
ATOM 1325 C CA . ALA A 1 177 ? 10.318 9.407 2.705 1.00 79.31 177 ALA A CA 1
ATOM 1326 C C . ALA A 1 177 ? 10.268 8.496 1.467 1.00 79.31 177 ALA A C 1
ATOM 1328 O O . ALA A 1 177 ? 9.452 8.691 0.559 1.00 79.31 177 ALA A O 1
ATOM 1329 N N . ASP A 1 178 ? 11.133 7.484 1.485 1.00 86.69 178 ASP A N 1
ATOM 1330 C CA . ASP A 1 178 ? 11.113 6.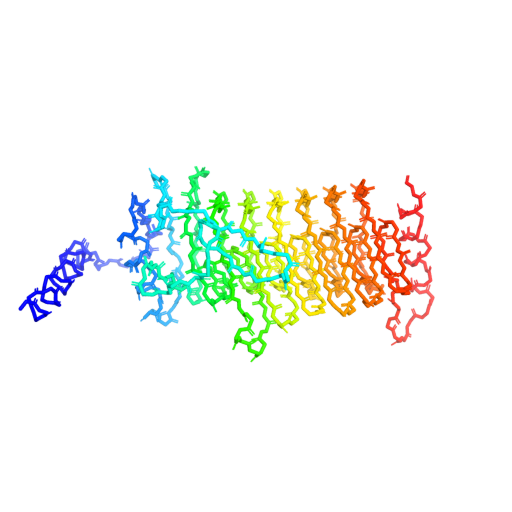368 0.542 1.00 86.69 178 ASP A CA 1
ATOM 1331 C C . ASP A 1 178 ? 10.244 5.217 1.087 1.00 86.69 178 ASP A C 1
ATOM 1333 O O . ASP A 1 178 ? 9.926 5.183 2.279 1.00 86.69 178 ASP A O 1
ATOM 1337 N N . LYS A 1 179 ? 9.879 4.263 0.219 1.00 94.56 179 LYS A N 1
ATOM 1338 C CA . LYS A 1 179 ? 9.079 3.060 0.544 1.00 94.56 179 LYS A CA 1
ATOM 1339 C C . LYS A 1 179 ? 7.658 3.411 0.978 1.00 94.56 179 LYS A C 1
ATOM 1341 O O . LYS A 1 179 ? 7.219 3.165 2.106 1.00 94.56 179 LYS A O 1
ATOM 1346 N N . VAL A 1 180 ? 6.941 4.031 0.047 1.00 97.50 180 VAL A N 1
ATOM 1347 C CA . VAL A 1 180 ? 5.579 4.525 0.249 1.00 97.50 180 VAL A CA 1
ATOM 1348 C C . VAL A 1 180 ? 4.617 3.652 -0.540 1.00 97.50 180 VAL A C 1
ATOM 1350 O O . VAL A 1 180 ? 4.710 3.577 -1.762 1.00 97.50 180 VAL A O 1
ATOM 1353 N N . GLY A 1 181 ? 3.689 3.003 0.153 1.00 98.12 181 GLY A N 1
ATOM 1354 C CA . GLY A 1 181 ? 2.600 2.246 -0.446 1.00 98.12 181 GLY A CA 1
ATOM 1355 C C . GLY A 1 181 ? 1.245 2.856 -0.126 1.00 98.12 181 GLY A C 1
ATOM 1356 O O . GLY A 1 181 ? 1.039 3.433 0.941 1.00 98.12 181 GLY A O 1
ATOM 1357 N N . GLY A 1 182 ? 0.264 2.669 -1.006 1.00 98.56 182 GLY A N 1
ATOM 1358 C CA . GLY A 1 182 ? -1.119 3.003 -0.663 1.00 98.56 182 GLY A CA 1
ATOM 1359 C C . GLY A 1 182 ? -1.647 2.170 0.509 1.00 98.56 182 GLY A C 1
ATOM 1360 O O . GLY A 1 182 ? -2.457 2.663 1.290 1.00 98.56 182 GLY A O 1
ATOM 1361 N N . ILE A 1 183 ? -1.176 0.929 0.683 1.00 98.88 183 ILE A N 1
ATOM 1362 C CA . ILE A 1 183 ? -1.613 0.015 1.754 1.00 98.88 183 ILE A CA 1
ATOM 1363 C C . ILE A 1 183 ? -0.457 -0.375 2.673 1.00 98.88 183 ILE A C 1
ATOM 1365 O O . ILE A 1 183 ? -0.608 -0.226 3.887 1.00 98.88 183 ILE A O 1
ATOM 1369 N N . VAL A 1 184 ? 0.658 -0.852 2.112 1.00 98.75 184 VAL A N 1
ATOM 1370 C CA . VAL A 1 184 ? 1.824 -1.340 2.866 1.00 98.75 184 VAL A CA 1
ATOM 1371 C C . VAL A 1 184 ? 3.072 -0.565 2.460 1.00 98.75 184 VAL A C 1
ATOM 1373 O O . VAL A 1 184 ? 3.370 -0.492 1.276 1.00 98.75 184 VAL A O 1
ATOM 1376 N N . GLY A 1 185 ? 3.830 -0.003 3.395 1.00 97.88 185 GLY A N 1
ATOM 1377 C CA . GLY A 1 185 ? 5.077 0.691 3.049 1.00 97.88 185 GLY A CA 1
ATOM 1378 C C . GLY A 1 185 ? 6.190 -0.260 2.620 1.00 97.88 185 GLY A C 1
ATOM 1379 O O . GLY A 1 185 ? 6.798 -0.097 1.566 1.00 97.88 185 GLY A O 1
ATOM 1380 N N . TYR A 1 186 ? 6.429 -1.286 3.422 1.00 97.88 186 TYR A N 1
ATOM 1381 C CA . TYR A 1 186 ? 7.479 -2.274 3.205 1.00 97.88 186 TYR A CA 1
ATOM 1382 C C . TYR A 1 186 ? 7.026 -3.630 3.716 1.00 97.88 186 TYR A C 1
ATOM 1384 O O . TYR A 1 186 ? 6.381 -3.706 4.764 1.00 97.88 186 TYR A O 1
ATOM 1392 N N . ALA A 1 187 ? 7.387 -4.681 2.997 1.00 98.38 187 ALA A N 1
ATOM 1393 C CA . ALA A 1 187 ? 7.137 -6.045 3.414 1.00 98.38 187 ALA A CA 1
ATOM 1394 C C . ALA A 1 187 ? 8.399 -6.901 3.293 1.00 98.38 187 ALA A C 1
ATOM 1396 O O . ALA A 1 187 ? 9.168 -6.739 2.348 1.00 98.38 187 ALA A O 1
ATOM 1397 N N . GLU A 1 188 ? 8.563 -7.792 4.269 1.00 97.75 188 GLU A N 1
ATOM 1398 C CA . GLU A 1 188 ? 9.603 -8.816 4.357 1.00 97.75 188 GLU A CA 1
ATOM 1399 C C . GLU A 1 188 ? 8.950 -10.143 4.761 1.00 97.75 188 GLU A C 1
ATOM 1401 O O . GLU A 1 188 ? 8.174 -10.183 5.726 1.00 97.75 188 GLU A O 1
ATOM 1406 N N . SER A 1 189 ? 9.207 -11.220 4.011 1.00 97.50 189 SER A N 1
ATOM 1407 C CA . SER A 1 189 ? 8.670 -12.565 4.298 1.00 97.50 189 SER A CA 1
ATOM 1408 C C . SER A 1 189 ? 7.147 -12.588 4.517 1.00 97.50 189 SER A C 1
ATOM 1410 O O . SER A 1 189 ? 6.620 -13.346 5.330 1.00 97.50 189 SER A O 1
ATOM 1412 N N . SER A 1 190 ? 6.421 -11.713 3.818 1.00 98.38 190 SER A N 1
ATOM 1413 C CA . SER A 1 190 ? 5.003 -11.438 4.070 1.00 98.38 190 SER A CA 1
ATOM 1414 C C . SER A 1 190 ? 4.126 -11.728 2.850 1.00 98.38 190 SER A C 1
ATOM 1416 O O . SER A 1 190 ? 4.573 -11.703 1.700 1.00 98.38 190 SER A O 1
ATOM 1418 N N . ALA A 1 191 ? 2.843 -11.988 3.101 1.00 98.44 191 ALA A N 1
ATOM 1419 C CA . ALA A 1 191 ? 1.832 -12.196 2.069 1.00 98.44 191 ALA A CA 1
ATOM 1420 C C . ALA A 1 191 ? 0.858 -11.014 2.022 1.00 98.44 191 ALA A C 1
ATOM 1422 O O . ALA A 1 191 ? 0.233 -10.668 3.024 1.00 98.44 191 ALA A O 1
ATOM 1423 N N . ILE A 1 192 ? 0.705 -10.411 0.845 1.00 98.88 192 ILE A N 1
ATOM 1424 C CA . ILE A 1 192 ? -0.238 -9.329 0.580 1.00 98.88 192 ILE A CA 1
ATOM 1425 C C . ILE A 1 192 ? -1.212 -9.814 -0.490 1.00 98.88 192 ILE A C 1
ATOM 1427 O O . ILE A 1 192 ? -0.837 -9.997 -1.647 1.00 98.88 192 ILE A O 1
ATOM 1431 N N . ASP A 1 193 ? -2.472 -10.013 -0.106 1.00 98.88 193 ASP A N 1
ATOM 1432 C CA . ASP A 1 193 ? -3.478 -10.620 -0.980 1.00 98.88 193 ASP A CA 1
ATOM 1433 C C . ASP A 1 193 ? -4.766 -9.796 -1.087 1.00 98.88 193 ASP A C 1
ATOM 1435 O O . ASP A 1 193 ? -5.266 -9.229 -0.115 1.00 98.88 193 ASP A O 1
ATOM 1439 N N . ASN A 1 194 ? -5.350 -9.747 -2.287 1.00 98.75 194 ASN A N 1
ATOM 1440 C CA . ASN A 1 194 ? -6.681 -9.179 -2.537 1.00 98.75 194 ASN A CA 1
ATOM 1441 C C . ASN A 1 194 ? -6.850 -7.732 -2.015 1.00 98.75 194 ASN A C 1
ATOM 1443 O O . ASN A 1 194 ? -7.949 -7.288 -1.653 1.00 98.75 194 ASN A O 1
ATOM 1447 N N . CYS A 1 195 ? -5.749 -6.984 -1.980 1.00 98.94 195 CYS A N 1
ATOM 1448 C CA . CYS A 1 195 ? -5.690 -5.626 -1.463 1.00 98.94 195 CYS A CA 1
ATOM 1449 C C . CYS A 1 195 ? -5.931 -4.599 -2.577 1.00 98.94 195 CYS A C 1
ATOM 1451 O O . CYS A 1 195 ? -5.539 -4.800 -3.729 1.00 98.94 195 CYS A O 1
ATOM 1453 N N . ARG A 1 196 ? -6.625 -3.496 -2.266 1.00 98.94 196 ARG A N 1
ATOM 1454 C CA . ARG A 1 196 ? -6.989 -2.481 -3.269 1.00 98.94 196 ARG A CA 1
ATOM 1455 C C . ARG A 1 196 ? -6.702 -1.063 -2.820 1.00 98.94 196 ARG A C 1
ATOM 1457 O O . ARG A 1 196 ? -7.323 -0.591 -1.869 1.00 98.94 196 ARG A O 1
ATOM 1464 N N . ASN A 1 197 ? -5.860 -0.362 -3.565 1.00 98.88 197 ASN A N 1
ATOM 1465 C CA . ASN A 1 197 ? -5.701 1.074 -3.407 1.00 98.88 197 ASN A CA 1
ATOM 1466 C C . ASN A 1 197 ? -6.545 1.834 -4.438 1.00 98.88 197 ASN A C 1
ATOM 1468 O O . ASN A 1 197 ? -6.508 1.552 -5.633 1.00 98.88 197 ASN A O 1
ATOM 1472 N N . ILE A 1 198 ? -7.326 2.795 -3.964 1.00 98.75 198 ILE A N 1
ATOM 1473 C CA . ILE A 1 198 ? -8.096 3.762 -4.754 1.00 98.75 198 ILE A CA 1
ATOM 1474 C C . ILE A 1 198 ? -7.648 5.191 -4.409 1.00 98.75 198 ILE A C 1
ATOM 1476 O O . ILE A 1 198 ? -7.906 6.119 -5.170 1.00 98.75 198 ILE A O 1
ATOM 1480 N N . GLY A 1 199 ? -6.990 5.371 -3.263 1.00 98.19 199 GLY A N 1
ATOM 1481 C CA . GLY A 1 199 ? -6.535 6.662 -2.777 1.00 98.19 199 GLY A CA 1
ATOM 1482 C C . GLY A 1 199 ? -5.288 7.183 -3.490 1.00 98.19 199 GLY A C 1
ATOM 1483 O O . GLY A 1 199 ? -4.584 6.440 -4.175 1.00 98.19 199 GLY A O 1
ATOM 1484 N N . TYR A 1 200 ? -5.032 8.480 -3.340 1.00 98.44 200 TYR A N 1
ATOM 1485 C CA . TYR A 1 200 ? -3.852 9.133 -3.904 1.00 98.44 200 TYR A CA 1
ATOM 1486 C C . TYR A 1 200 ? -2.604 8.791 -3.089 1.00 98.44 200 TYR A C 1
ATOM 1488 O O . TYR A 1 200 ? -2.626 8.904 -1.863 1.00 98.44 200 TYR A O 1
ATOM 1496 N N . VAL A 1 201 ? -1.521 8.411 -3.765 1.00 98.38 201 VAL A N 1
ATOM 1497 C CA . VAL A 1 201 ? -0.229 8.109 -3.140 1.00 98.38 201 VAL A CA 1
ATOM 1498 C C . VAL A 1 201 ? 0.826 9.044 -3.712 1.00 98.38 201 VAL A C 1
ATOM 1500 O O . VAL A 1 201 ? 1.044 9.066 -4.922 1.00 98.38 201 VAL A O 1
ATOM 1503 N N . PHE A 1 202 ? 1.489 9.793 -2.837 1.00 97.00 202 PHE A N 1
ATOM 1504 C CA . PHE A 1 202 ? 2.592 10.679 -3.180 1.00 97.00 202 PHE A CA 1
ATOM 1505 C C . PHE A 1 202 ? 3.804 10.419 -2.287 1.00 97.00 202 PHE A C 1
ATOM 1507 O O . PHE A 1 202 ? 3.685 10.385 -1.059 1.00 97.00 202 PHE A O 1
ATOM 1514 N N . GLY A 1 203 ? 4.977 10.277 -2.902 1.00 94.75 203 GLY A N 1
ATOM 1515 C CA . GLY A 1 203 ? 6.242 10.061 -2.202 1.00 94.75 203 GLY A CA 1
ATOM 1516 C C . GLY A 1 203 ? 7.431 10.711 -2.905 1.00 94.75 203 GLY A C 1
ATOM 1517 O O . GLY A 1 203 ? 7.314 11.210 -4.022 1.00 94.75 203 GLY A O 1
ATOM 1518 N N . LYS A 1 204 ? 8.604 10.689 -2.263 1.00 91.75 204 LYS A N 1
ATOM 1519 C CA . LYS A 1 204 ? 9.839 11.178 -2.890 1.00 91.75 204 LYS A CA 1
ATOM 1520 C C . LYS A 1 204 ? 10.406 10.158 -3.880 1.00 91.75 204 LYS A C 1
ATOM 1522 O O . LYS A 1 204 ? 10.690 10.523 -5.008 1.00 91.75 204 LYS A O 1
ATOM 1527 N N . GLY A 1 205 ? 10.543 8.899 -3.483 1.00 85.56 205 GLY A N 1
ATOM 1528 C CA . GLY A 1 205 ? 11.036 7.796 -4.312 1.00 85.56 205 GLY A CA 1
ATOM 1529 C C . GLY A 1 205 ? 10.591 6.454 -3.733 1.00 85.56 205 GLY A C 1
ATOM 1530 O O . GLY A 1 205 ? 10.049 6.410 -2.628 1.00 85.56 205 GLY A O 1
ATOM 1531 N N . CYS A 1 206 ? 10.761 5.361 -4.478 1.00 95.44 206 CYS A N 1
ATOM 1532 C CA . CYS A 1 206 ? 10.266 4.034 -4.085 1.00 95.44 206 CYS A CA 1
ATOM 1533 C C . CYS A 1 206 ? 8.772 4.066 -3.698 1.00 95.44 206 CYS A C 1
ATOM 1535 O O . CYS A 1 206 ? 8.394 3.782 -2.556 1.00 95.44 206 CYS A O 1
ATOM 1537 N N . VAL A 1 207 ? 7.923 4.466 -4.650 1.00 98.19 207 VAL A N 1
ATOM 1538 C CA . VAL A 1 207 ? 6.477 4.638 -4.438 1.00 98.19 207 VAL A CA 1
ATOM 1539 C C . VAL A 1 207 ? 5.692 3.574 -5.199 1.00 98.19 207 VAL A C 1
ATOM 1541 O O . VAL A 1 207 ? 5.864 3.407 -6.407 1.00 98.19 207 VAL A O 1
ATOM 1544 N N . GLY A 1 208 ? 4.828 2.849 -4.496 1.00 98.38 208 GLY A N 1
ATOM 1545 C CA . GLY A 1 208 ? 3.940 1.850 -5.074 1.00 98.38 208 GLY A CA 1
ATOM 1546 C C . GLY A 1 208 ? 2.474 2.138 -4.776 1.00 98.38 208 GLY A C 1
ATOM 1547 O O . GLY A 1 208 ? 2.118 2.606 -3.695 1.00 98.38 208 GLY A O 1
ATOM 1548 N N . GLY A 1 209 ? 1.583 1.832 -5.717 1.00 98.75 209 GLY A N 1
ATOM 1549 C CA . GLY A 1 209 ? 0.149 2.022 -5.481 1.00 98.75 209 GLY A CA 1
ATOM 1550 C C . GLY A 1 209 ? -0.402 1.139 -4.361 1.00 98.75 209 GLY A C 1
ATOM 1551 O O . GLY A 1 209 ? -1.274 1.577 -3.618 1.00 98.75 209 GLY A O 1
ATOM 1552 N N . VAL A 1 210 ? 0.121 -0.076 -4.177 1.00 98.88 210 VAL A N 1
ATOM 1553 C CA . VAL A 1 210 ? -0.285 -0.984 -3.091 1.00 98.88 210 VAL A CA 1
ATOM 1554 C C . VAL A 1 210 ? 0.832 -1.142 -2.066 1.00 98.88 210 VAL A C 1
ATOM 1556 O O . VAL A 1 210 ? 0.590 -0.889 -0.883 1.00 98.88 210 VAL A O 1
ATOM 1559 N N . VAL A 1 211 ? 2.031 -1.521 -2.515 1.00 98.69 211 VAL A N 1
ATOM 1560 C CA . VAL A 1 211 ? 3.188 -1.775 -1.646 1.00 98.69 211 VAL A CA 1
ATOM 1561 C C . VAL A 1 211 ? 4.351 -0.863 -2.020 1.00 98.69 211 VAL A C 1
ATOM 1563 O O . VAL A 1 211 ? 4.686 -0.776 -3.192 1.00 98.69 211 VAL A O 1
ATOM 1566 N N . GLY A 1 212 ? 5.003 -0.208 -1.062 1.00 97.94 212 GLY A N 1
ATOM 1567 C CA . GLY A 1 212 ? 6.214 0.561 -1.352 1.00 97.94 212 GLY A CA 1
ATOM 1568 C C . GLY A 1 212 ? 7.342 -0.354 -1.829 1.00 97.94 212 GLY A C 1
ATOM 1569 O O . GLY A 1 212 ? 7.763 -0.247 -2.972 1.00 97.94 212 GLY A O 1
ATOM 1570 N N . GLU A 1 213 ? 7.796 -1.303 -1.018 1.00 97.31 213 GLU A N 1
ATOM 1571 C CA . GLU A 1 213 ? 8.883 -2.229 -1.378 1.00 97.31 213 GLU A CA 1
ATOM 1572 C C . GLU A 1 213 ? 8.634 -3.645 -0.837 1.00 97.31 213 GLU A C 1
ATOM 1574 O O . GLU A 1 213 ? 8.140 -3.806 0.279 1.00 97.31 213 GLU A O 1
ATOM 1579 N N . LEU A 1 214 ? 8.981 -4.653 -1.641 1.00 97.31 214 LEU A N 1
ATOM 1580 C CA . LEU A 1 214 ? 9.047 -6.066 -1.253 1.00 97.31 214 LEU A CA 1
ATOM 1581 C C . LEU A 1 214 ? 10.523 -6.463 -1.165 1.00 97.31 214 LEU A C 1
ATOM 1583 O O . LEU A 1 214 ? 11.271 -6.211 -2.113 1.00 97.31 214 LEU A O 1
ATOM 1587 N N . ALA A 1 215 ? 10.950 -7.021 -0.037 1.00 94.44 215 ALA A N 1
ATOM 1588 C CA . ALA A 1 215 ? 12.359 -7.257 0.250 1.00 94.44 215 ALA A CA 1
ATOM 1589 C C . ALA A 1 215 ? 12.843 -8.647 -0.173 1.00 94.44 215 ALA A C 1
ATOM 1591 O O . ALA A 1 215 ? 13.759 -8.764 -0.985 1.00 94.44 215 ALA A O 1
ATOM 1592 N N . SER A 1 216 ? 12.273 -9.695 0.402 1.00 89.75 216 SER A N 1
ATOM 1593 C CA . SER A 1 216 ? 12.567 -11.074 0.046 1.00 89.75 216 SER A CA 1
ATOM 1594 C C . SER A 1 216 ? 11.458 -12.026 0.480 1.00 89.75 216 SER A C 1
ATOM 1596 O O . SER A 1 216 ? 10.988 -11.978 1.621 1.00 89.75 216 SER A O 1
ATOM 1598 N N . THR A 1 217 ? 11.164 -13.008 -0.370 1.00 83.88 217 THR A N 1
ATOM 1599 C CA . THR A 1 217 ? 10.234 -14.112 -0.073 1.00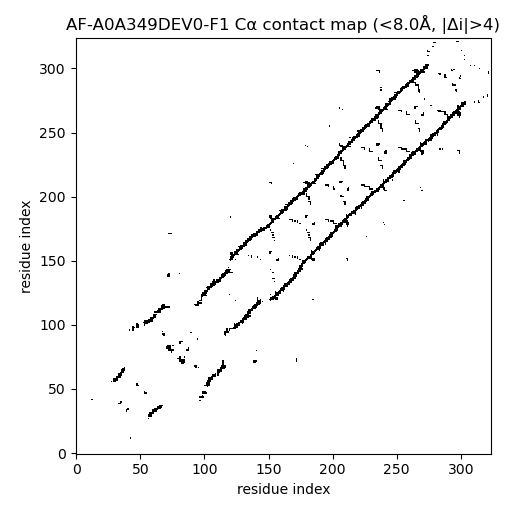 83.88 217 THR A CA 1
ATOM 1600 C C . THR A 1 217 ? 8.773 -13.665 0.075 1.00 83.88 217 THR A C 1
ATOM 1602 O O . THR A 1 217 ? 8.001 -14.246 0.842 1.00 83.88 217 THR A O 1
ATOM 1605 N N . GLU A 1 218 ? 8.351 -12.628 -0.648 1.00 91.12 218 GLU A N 1
ATOM 1606 C CA . GLU A 1 218 ? 6.970 -12.153 -0.591 1.00 91.12 218 GLU A CA 1
ATOM 1607 C C . GLU A 1 218 ? 6.034 -12.855 -1.576 1.00 91.12 218 GLU A C 1
ATOM 1609 O O . GLU A 1 218 ? 6.411 -13.371 -2.632 1.00 91.12 218 GLU A O 1
ATOM 1614 N N . LYS A 1 219 ? 4.744 -12.805 -1.240 1.00 94.69 219 LYS A N 1
ATOM 1615 C CA . LYS A 1 219 ? 3.654 -13.106 -2.169 1.00 94.69 219 LYS A CA 1
ATOM 1616 C C . LYS A 1 219 ? 2.775 -11.878 -2.298 1.00 94.69 219 LYS A C 1
ATOM 1618 O O . LYS A 1 219 ? 2.157 -11.471 -1.318 1.00 94.69 219 LYS A O 1
ATOM 1623 N N . LEU A 1 220 ? 2.702 -11.314 -3.498 1.00 98.19 220 LEU A N 1
ATOM 1624 C CA . LEU A 1 220 ? 1.805 -10.213 -3.816 1.00 98.19 220 LEU A CA 1
ATOM 1625 C C . LEU A 1 220 ? 0.785 -10.682 -4.850 1.00 98.19 220 LEU A C 1
ATOM 1627 O O . LEU A 1 220 ? 1.105 -10.830 -6.027 1.00 98.19 220 LEU A O 1
ATOM 1631 N N . THR A 1 221 ? -0.445 -10.929 -4.407 1.00 98.56 221 THR A N 1
ATOM 1632 C CA . THR A 1 221 ? -1.457 -11.585 -5.241 1.00 98.56 221 THR A CA 1
ATOM 1633 C C . THR A 1 221 ? -2.787 -10.850 -5.259 1.00 98.56 221 THR A C 1
ATOM 1635 O O . THR A 1 221 ? -3.194 -10.229 -4.278 1.00 98.56 221 THR A O 1
ATOM 1638 N N . ASN A 1 222 ? -3.499 -10.899 -6.388 1.00 98.56 222 ASN A N 1
ATOM 1639 C CA . ASN A 1 222 ? -4.867 -10.369 -6.522 1.00 98.56 222 ASN A CA 1
ATOM 1640 C C . ASN A 1 222 ? -5.020 -8.878 -6.155 1.00 98.56 222 ASN A C 1
ATOM 1642 O O . ASN A 1 222 ? -6.107 -8.418 -5.782 1.00 98.56 222 ASN A O 1
ATOM 1646 N N . CYS A 1 223 ? -3.929 -8.118 -6.213 1.00 98.88 223 CYS A N 1
ATOM 1647 C CA . CYS A 1 223 ? -3.906 -6.726 -5.784 1.00 98.88 223 CYS A CA 1
ATOM 1648 C C . CYS A 1 223 ? -4.235 -5.765 -6.928 1.00 98.88 223 CYS A C 1
ATOM 1650 O O . CYS A 1 223 ? -3.884 -5.999 -8.081 1.00 98.88 223 CYS A O 1
ATOM 1652 N N . LEU A 1 224 ? -4.908 -4.661 -6.608 1.00 98.88 224 LEU A N 1
ATOM 1653 C CA . LEU A 1 224 ? -5.354 -3.680 -7.596 1.00 98.88 224 LEU A CA 1
ATOM 1654 C C . LEU A 1 224 ? -5.062 -2.258 -7.137 1.00 98.88 224 LEU A C 1
ATOM 1656 O O . LEU A 1 224 ? -5.499 -1.846 -6.064 1.00 98.88 224 LEU A O 1
ATOM 1660 N N . ASN A 1 225 ? -4.437 -1.475 -8.005 1.00 98.94 225 ASN A N 1
ATOM 1661 C CA . ASN A 1 225 ? -4.373 -0.031 -7.858 1.00 98.94 225 ASN A CA 1
ATOM 1662 C C . ASN A 1 225 ? -5.291 0.662 -8.870 1.00 98.94 225 ASN A C 1
ATOM 1664 O O . ASN A 1 225 ? -5.240 0.403 -10.070 1.00 98.94 225 ASN A O 1
ATOM 1668 N N . LYS A 1 226 ? -6.135 1.563 -8.377 1.00 98.81 226 LYS A N 1
ATOM 1669 C CA . LYS A 1 226 ? -6.927 2.522 -9.160 1.00 98.81 226 LYS A CA 1
ATOM 1670 C C . LYS A 1 226 ? -6.603 3.970 -8.801 1.00 98.81 226 LYS A C 1
ATOM 1672 O O . LYS A 1 226 ? -7.046 4.867 -9.510 1.00 98.81 226 LYS A O 1
ATOM 1677 N N . GLY A 1 227 ? -5.898 4.188 -7.694 1.00 98.50 227 GLY A N 1
ATOM 1678 C CA . GLY A 1 227 ? -5.496 5.514 -7.255 1.00 98.50 227 GLY A CA 1
ATOM 1679 C C . GLY A 1 227 ? -4.335 6.051 -8.079 1.00 98.50 227 GLY A C 1
ATOM 1680 O O . GLY A 1 227 ? -3.552 5.284 -8.641 1.00 98.50 227 GLY A O 1
ATOM 1681 N N . THR A 1 228 ? -4.220 7.372 -8.157 1.00 98.62 228 THR A N 1
ATOM 1682 C CA . THR A 1 228 ? -3.045 8.003 -8.763 1.00 98.62 228 THR A CA 1
ATOM 1683 C C . THR A 1 228 ? -1.828 7.792 -7.864 1.00 98.62 228 THR A C 1
ATOM 1685 O O . THR A 1 228 ? -1.905 8.009 -6.654 1.00 98.62 228 THR A O 1
ATOM 1688 N N . VAL A 1 229 ? -0.716 7.388 -8.470 1.00 98.75 229 VAL A N 1
ATOM 1689 C CA . VAL A 1 229 ? 0.593 7.221 -7.838 1.00 98.75 229 VAL A CA 1
ATOM 1690 C C . VAL A 1 229 ? 1.535 8.256 -8.436 1.00 98.75 229 VAL A C 1
ATOM 1692 O O . VAL A 1 229 ? 1.781 8.247 -9.643 1.00 98.75 229 VAL A O 1
ATOM 1695 N N . ALA A 1 230 ? 2.048 9.154 -7.604 1.00 97.44 230 ALA A N 1
ATOM 1696 C CA . ALA A 1 230 ? 2.936 10.228 -8.019 1.00 97.44 230 ALA A CA 1
ATOM 1697 C C . ALA A 1 230 ? 4.227 10.246 -7.190 1.00 97.44 230 ALA A C 1
ATOM 1699 O O . ALA A 1 230 ? 4.204 9.999 -5.983 1.00 97.44 230 ALA A O 1
ATOM 1700 N N . ALA A 1 231 ? 5.355 10.558 -7.823 1.00 97.12 231 ALA A N 1
ATOM 1701 C CA . ALA A 1 231 ? 6.611 10.781 -7.116 1.00 97.12 231 ALA A CA 1
ATOM 1702 C C . ALA A 1 231 ? 7.480 11.859 -7.772 1.00 97.12 231 ALA A C 1
ATOM 1704 O O . ALA A 1 231 ? 7.262 12.242 -8.920 1.00 97.12 231 ALA A O 1
ATOM 1705 N N . THR A 1 232 ? 8.484 12.339 -7.041 1.00 96.06 232 THR A N 1
ATOM 1706 C CA . THR A 1 232 ? 9.489 13.291 -7.558 1.00 96.06 232 THR A CA 1
ATOM 1707 C C . THR A 1 232 ? 10.830 12.634 -7.899 1.00 96.06 232 THR A C 1
ATOM 1709 O O . THR A 1 232 ? 11.721 13.278 -8.445 1.00 96.06 232 THR A O 1
ATOM 1712 N N . GLY A 1 233 ? 10.993 11.351 -7.589 1.00 96.00 233 GLY A N 1
ATOM 1713 C CA . GLY A 1 233 ? 12.242 10.607 -7.711 1.00 96.00 233 GLY A CA 1
ATOM 1714 C C . GLY A 1 233 ? 12.055 9.231 -8.336 1.00 96.00 233 GLY A C 1
ATOM 1715 O O . GLY A 1 233 ? 11.090 8.960 -9.047 1.00 96.00 233 GLY A O 1
ATOM 1716 N N . ASP A 1 234 ? 13.025 8.360 -8.113 1.00 97.06 234 ASP A N 1
ATOM 1717 C CA . ASP A 1 234 ? 13.131 7.114 -8.863 1.00 97.06 234 ASP A CA 1
ATOM 1718 C C . ASP A 1 234 ? 12.282 5.980 -8.273 1.00 97.06 234 ASP A C 1
ATOM 1720 O O . ASP A 1 234 ? 11.899 6.008 -7.099 1.00 97.06 234 ASP A O 1
ATOM 1724 N N . TYR A 1 235 ? 12.080 4.942 -9.088 1.00 97.44 235 TYR A N 1
ATOM 1725 C CA . TYR A 1 235 ? 11.440 3.676 -8.725 1.00 97.44 235 TYR A CA 1
ATOM 1726 C C . TYR A 1 235 ? 9.980 3.870 -8.332 1.00 97.44 235 TYR A C 1
ATOM 1728 O O . TYR A 1 235 ? 9.630 4.032 -7.163 1.00 97.44 235 TYR A O 1
ATOM 1736 N N . VAL A 1 236 ? 9.106 3.854 -9.333 1.00 98.56 236 VAL A N 1
ATOM 1737 C CA . VAL A 1 236 ? 7.672 4.044 -9.124 1.00 98.56 236 VAL A CA 1
ATOM 1738 C C . VAL A 1 236 ? 6.901 2.960 -9.851 1.00 98.56 236 VAL A C 1
ATOM 1740 O O . VAL A 1 236 ? 7.098 2.743 -11.044 1.00 98.56 236 VAL A O 1
ATOM 1743 N N . GLY A 1 237 ? 6.017 2.280 -9.130 1.00 98.44 237 GLY A N 1
ATOM 1744 C CA . GLY A 1 237 ? 5.169 1.237 -9.690 1.00 98.44 237 GLY A CA 1
ATOM 1745 C C . GLY A 1 237 ? 3.699 1.476 -9.397 1.00 98.44 237 GLY A C 1
ATOM 1746 O O . GLY A 1 237 ? 3.325 1.895 -8.302 1.00 98.44 237 GLY A O 1
ATOM 1747 N N . GLY A 1 238 ? 2.827 1.158 -10.348 1.00 98.69 238 GLY A N 1
ATOM 1748 C CA . GLY A 1 238 ? 1.389 1.206 -10.087 1.00 98.69 238 GLY A CA 1
ATOM 1749 C C . GLY A 1 238 ? 0.940 0.206 -9.018 1.00 98.69 238 GLY A C 1
ATOM 1750 O O . GLY A 1 238 ? -0.039 0.466 -8.331 1.00 98.69 238 GLY A O 1
ATOM 1751 N N . ILE A 1 239 ? 1.667 -0.895 -8.809 1.00 98.81 239 ILE A N 1
ATOM 1752 C CA . ILE A 1 239 ? 1.392 -1.872 -7.746 1.00 98.81 239 ILE A CA 1
ATOM 1753 C C . ILE A 1 239 ? 2.480 -1.848 -6.670 1.00 98.81 239 ILE A C 1
ATOM 1755 O O . ILE A 1 239 ? 2.161 -1.649 -5.497 1.00 98.81 239 ILE A O 1
ATOM 1759 N N . VAL A 1 240 ? 3.742 -2.023 -7.065 1.00 98.62 240 VAL A N 1
ATOM 1760 C CA . VAL A 1 240 ? 4.898 -2.116 -6.162 1.00 98.62 240 VAL A CA 1
ATOM 1761 C C . VAL A 1 240 ? 6.072 -1.316 -6.708 1.00 98.62 240 VAL A C 1
ATOM 1763 O O . VAL A 1 240 ? 6.299 -1.337 -7.909 1.00 98.62 240 VAL A O 1
ATOM 1766 N N . SER A 1 241 ? 6.842 -0.605 -5.883 1.00 97.56 241 SER A N 1
ATOM 1767 C CA . SER A 1 241 ? 7.976 0.159 -6.429 1.00 97.56 241 SER A CA 1
ATOM 1768 C C . SER A 1 241 ? 9.175 -0.726 -6.771 1.00 97.56 241 SER A C 1
ATOM 1770 O O . SER A 1 241 ? 9.617 -0.744 -7.919 1.00 97.56 241 SER A O 1
ATOM 1772 N N . LYS A 1 242 ? 9.663 -1.497 -5.799 1.00 95.81 242 LYS A N 1
ATOM 1773 C CA . LYS A 1 242 ? 10.833 -2.366 -5.913 1.00 95.81 242 LYS A CA 1
ATOM 1774 C C . LYS A 1 242 ? 10.519 -3.754 -5.410 1.00 95.81 242 LYS A C 1
ATOM 1776 O O . LYS A 1 242 ? 9.809 -3.915 -4.416 1.00 95.81 242 LYS A O 1
ATOM 1781 N N . ILE A 1 243 ? 11.091 -4.726 -6.099 1.00 95.06 243 ILE A N 1
ATOM 1782 C CA . ILE A 1 243 ? 10.973 -6.138 -5.775 1.00 95.06 243 ILE A CA 1
ATOM 1783 C C . ILE A 1 243 ? 12.386 -6.675 -5.606 1.00 95.06 243 ILE A C 1
ATOM 1785 O O . ILE A 1 243 ? 13.187 -6.592 -6.540 1.00 95.06 243 ILE A O 1
ATOM 1789 N N . GLY A 1 244 ? 12.676 -7.176 -4.407 1.00 91.94 244 GLY A N 1
ATOM 1790 C CA . GLY A 1 244 ? 13.936 -7.818 -4.064 1.00 91.94 244 GLY A CA 1
ATOM 1791 C C . GLY A 1 244 ? 13.996 -9.248 -4.585 1.00 91.94 244 GLY A C 1
ATOM 1792 O O . GLY A 1 244 ? 14.028 -9.423 -5.794 1.00 91.94 244 GLY A O 1
ATOM 1793 N N . THR A 1 245 ? 14.070 -10.270 -3.737 1.00 91.00 245 THR A N 1
ATOM 1794 C CA . THR A 1 245 ? 14.335 -11.655 -4.190 1.00 91.00 245 THR A CA 1
ATOM 1795 C C . THR A 1 245 ? 13.193 -12.620 -3.875 1.00 91.00 245 THR A C 1
ATOM 1797 O O . THR A 1 245 ? 12.367 -12.362 -2.999 1.00 91.00 245 THR A O 1
ATOM 1800 N N . GLU A 1 246 ? 13.137 -13.754 -4.580 1.00 92.00 246 GLU A N 1
ATOM 1801 C CA . GLU A 1 246 ? 12.233 -14.881 -4.275 1.00 92.00 246 GLU A CA 1
ATOM 1802 C C . GLU A 1 246 ? 10.746 -14.490 -4.132 1.00 92.00 246 GLU A C 1
ATOM 1804 O O . GLU A 1 246 ? 9.983 -15.101 -3.383 1.00 92.00 246 GLU A O 1
ATOM 1809 N N . THR A 1 247 ? 10.328 -13.456 -4.855 1.00 93.81 247 THR A N 1
ATOM 1810 C CA . THR A 1 247 ? 8.996 -12.861 -4.784 1.00 93.81 247 THR A CA 1
ATOM 1811 C C . THR A 1 247 ? 8.102 -13.373 -5.907 1.00 93.81 247 THR A C 1
ATOM 1813 O O . THR A 1 247 ? 8.486 -13.400 -7.081 1.00 93.81 247 THR A O 1
ATOM 1816 N N . ALA A 1 248 ? 6.862 -13.720 -5.565 1.00 94.19 248 ALA A N 1
ATOM 1817 C CA . ALA A 1 248 ? 5.829 -14.059 -6.537 1.00 94.19 248 ALA A CA 1
ATOM 1818 C C . ALA A 1 248 ? 4.784 -12.945 -6.643 1.00 94.19 248 ALA A C 1
ATOM 1820 O O . ALA A 1 248 ? 4.121 -12.612 -5.657 1.00 94.19 248 ALA A O 1
ATOM 1821 N N . ILE A 1 249 ? 4.613 -12.406 -7.852 1.00 96.06 249 ILE A N 1
ATOM 1822 C CA . ILE A 1 249 ? 3.575 -11.427 -8.181 1.00 96.06 249 ILE A CA 1
ATOM 1823 C C . ILE A 1 249 ? 2.601 -12.064 -9.157 1.00 96.06 249 ILE A C 1
ATOM 1825 O O . ILE A 1 249 ? 2.975 -12.418 -10.275 1.00 96.06 249 ILE A O 1
ATOM 1829 N N . ASP A 1 250 ? 1.345 -12.197 -8.747 1.00 96.81 250 ASP A N 1
ATOM 1830 C CA . ASP A 1 250 ? 0.340 -12.863 -9.569 1.00 96.81 250 ASP A CA 1
ATOM 1831 C C . ASP A 1 250 ? -1.024 -12.173 -9.521 1.00 96.81 250 ASP A C 1
ATOM 1833 O O . ASP A 1 250 ? -1.498 -11.733 -8.472 1.00 96.81 250 ASP A O 1
ATOM 1837 N N . CYS A 1 251 ? -1.690 -12.100 -10.672 1.00 97.44 251 CYS A N 1
ATOM 1838 C CA . CYS A 1 251 ? -3.032 -11.524 -10.794 1.00 97.44 251 CYS A CA 1
ATOM 1839 C C . CYS A 1 251 ? -3.133 -10.074 -10.270 1.00 97.44 251 CYS A C 1
ATOM 1841 O O . CYS A 1 251 ? -4.147 -9.683 -9.681 1.00 97.44 251 CYS A O 1
ATOM 1843 N N . CYS A 1 252 ? -2.086 -9.266 -10.465 1.00 98.56 252 CYS A N 1
ATOM 1844 C CA . CYS A 1 252 ? -2.050 -7.870 -10.031 1.00 98.56 252 CYS A CA 1
ATOM 1845 C C . CYS A 1 252 ? -2.360 -6.887 -11.162 1.00 98.56 252 CYS A C 1
ATOM 1847 O O . CYS A 1 252 ? -1.983 -7.079 -12.313 1.00 98.56 252 CYS A O 1
ATOM 1849 N N . ALA A 1 253 ? -3.030 -5.790 -10.827 1.00 98.56 253 ALA A N 1
ATOM 1850 C CA . ALA A 1 253 ? -3.552 -4.871 -11.822 1.00 98.56 253 ALA A CA 1
ATOM 1851 C C . ALA A 1 253 ? -3.328 -3.409 -11.456 1.00 98.56 253 ALA A C 1
ATOM 1853 O O . ALA A 1 253 ? -3.698 -2.976 -10.366 1.00 98.56 253 ALA A O 1
ATOM 1854 N N . ASN A 1 254 ? -2.839 -2.612 -12.399 1.00 98.75 254 ASN A N 1
ATOM 1855 C CA . ASN A 1 254 ? -2.879 -1.161 -12.275 1.00 98.75 254 ASN A CA 1
ATOM 1856 C C . ASN A 1 254 ? -3.839 -0.550 -13.291 1.00 98.75 254 ASN A C 1
ATOM 1858 O O . ASN A 1 254 ? -3.749 -0.801 -14.487 1.00 98.75 254 ASN A O 1
ATOM 1862 N N . ALA A 1 255 ? -4.738 0.297 -12.810 1.00 98.62 255 ALA A N 1
ATOM 1863 C CA . ALA A 1 255 ? -5.606 1.136 -13.625 1.00 98.62 255 ALA A CA 1
ATOM 1864 C C . ALA A 1 255 ? -5.487 2.627 -13.266 1.00 98.62 255 ALA A C 1
ATOM 1866 O O . ALA A 1 255 ? -6.104 3.455 -13.932 1.00 98.62 255 ALA A O 1
ATOM 1867 N N . GLY A 1 256 ? -4.727 2.968 -12.221 1.00 98.56 256 GLY A N 1
ATOM 1868 C CA . GLY A 1 256 ? -4.446 4.348 -11.841 1.00 98.56 256 GLY A CA 1
ATOM 1869 C C . GLY A 1 256 ? -3.315 4.955 -12.669 1.00 98.56 256 GLY A C 1
ATOM 1870 O O . GLY A 1 256 ? -2.487 4.242 -13.237 1.00 98.56 256 GLY A O 1
ATOM 1871 N N . THR A 1 257 ? -3.265 6.283 -12.739 1.00 98.75 257 THR A N 1
ATOM 1872 C CA . THR A 1 257 ? -2.127 6.993 -13.334 1.00 98.75 257 THR A CA 1
ATOM 1873 C C . THR A 1 257 ? -0.886 6.813 -12.465 1.00 98.75 257 THR A C 1
ATOM 1875 O O . THR A 1 257 ? -0.960 6.972 -11.250 1.00 98.75 257 THR A O 1
ATOM 1878 N N . VAL A 1 258 ? 0.247 6.514 -13.096 1.00 98.81 258 VAL A N 1
ATOM 1879 C CA . VAL A 1 258 ? 1.565 6.404 -12.467 1.00 98.81 258 VAL A CA 1
ATOM 1880 C C . VAL A 1 258 ? 2.475 7.453 -13.092 1.00 98.81 258 VAL A C 1
ATOM 1882 O O . VAL A 1 258 ? 2.730 7.415 -14.297 1.00 98.81 258 VAL A O 1
ATOM 1885 N N . SER A 1 259 ? 2.953 8.403 -12.297 1.00 98.19 259 SER A N 1
ATOM 1886 C CA . SER A 1 259 ? 3.779 9.506 -12.790 1.00 98.19 259 SER A CA 1
ATOM 1887 C C . SER A 1 259 ? 4.964 9.790 -11.880 1.00 98.19 259 SER A C 1
ATOM 1889 O O . SER A 1 259 ? 4.794 9.886 -10.668 1.00 98.19 259 SER A O 1
ATOM 1891 N N . SER A 1 260 ? 6.144 10.002 -12.457 1.00 98.00 260 SER A N 1
ATOM 1892 C CA . SER A 1 260 ? 7.296 10.522 -11.722 1.00 98.00 260 SER A CA 1
ATOM 1893 C C . SER A 1 260 ? 8.071 11.584 -12.495 1.00 98.00 260 SER A C 1
ATOM 1895 O O . SER A 1 260 ? 8.099 11.570 -13.724 1.00 98.00 260 SER A O 1
ATOM 1897 N N . GLU A 1 261 ? 8.743 12.477 -11.771 1.00 97.56 261 GLU A N 1
ATOM 1898 C CA . GLU A 1 261 ? 9.808 13.332 -12.320 1.00 97.56 261 GLU A CA 1
ATOM 1899 C C . GLU A 1 261 ? 11.149 12.581 -12.465 1.00 97.56 261 GLU A C 1
ATOM 1901 O O . GLU A 1 261 ? 12.052 13.044 -13.168 1.00 97.56 261 GLU A O 1
ATOM 1906 N N . GLY A 1 262 ? 11.278 11.422 -11.809 1.00 97.44 262 GLY A N 1
ATOM 1907 C CA . GLY A 1 262 ? 12.439 10.534 -11.865 1.00 97.44 262 GLY A CA 1
ATOM 1908 C C . GLY A 1 262 ? 12.304 9.393 -12.875 1.00 97.44 262 GLY A C 1
ATOM 1909 O O . GLY A 1 262 ? 11.467 9.418 -13.782 1.00 97.44 262 GLY A O 1
ATOM 1910 N N . SER A 1 263 ? 13.153 8.384 -12.717 1.00 97.38 263 SER A N 1
ATOM 1911 C CA . SER A 1 263 ? 13.315 7.257 -13.638 1.00 97.38 263 SER A CA 1
ATOM 1912 C C . SER A 1 263 ? 12.849 5.926 -13.034 1.00 97.38 263 SER A C 1
ATOM 1914 O O . SER A 1 263 ? 12.578 5.825 -11.838 1.00 97.38 263 SER A O 1
ATOM 1916 N N . TYR A 1 264 ? 12.774 4.884 -13.871 1.00 97.94 264 TYR A N 1
ATOM 1917 C CA . TYR A 1 264 ? 12.328 3.532 -13.491 1.00 97.94 264 TYR A CA 1
ATOM 1918 C C . TYR A 1 264 ? 10.863 3.522 -13.049 1.00 97.94 264 TYR A C 1
ATOM 1920 O O . TYR A 1 264 ? 10.522 3.275 -11.889 1.00 97.94 264 TYR A O 1
ATOM 1928 N N . VAL A 1 265 ? 9.990 3.839 -14.004 1.00 98.56 265 VAL A N 1
ATOM 1929 C CA . VAL A 1 265 ? 8.547 3.946 -13.781 1.00 98.56 265 VAL A CA 1
ATOM 1930 C C . VAL A 1 265 ? 7.842 2.825 -14.532 1.00 98.56 265 VAL A C 1
ATOM 1932 O O . VAL A 1 265 ? 7.930 2.746 -15.757 1.00 98.56 265 VAL A O 1
ATOM 1935 N N . GLY A 1 266 ? 7.134 1.961 -13.811 1.00 98.12 266 GLY A N 1
ATOM 1936 C CA . GLY A 1 266 ? 6.360 0.874 -14.402 1.00 98.12 266 GLY A CA 1
ATOM 1937 C C . GLY A 1 266 ? 4.890 0.908 -14.020 1.00 98.12 266 GLY A C 1
ATOM 1938 O O . GLY A 1 266 ? 4.510 1.346 -12.935 1.00 98.12 266 GLY A O 1
ATOM 1939 N N . GLY A 1 267 ? 4.033 0.394 -14.900 1.00 98.12 267 GLY A N 1
ATOM 1940 C CA . GLY A 1 267 ? 2.615 0.242 -14.578 1.00 98.12 267 GLY A CA 1
ATOM 1941 C C . GLY A 1 267 ? 2.358 -0.760 -13.450 1.00 98.12 267 GLY A C 1
ATOM 1942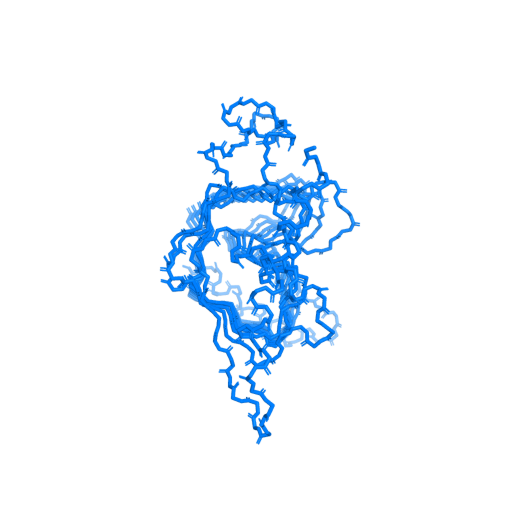 O O . GLY A 1 267 ? 1.421 -0.571 -12.688 1.00 98.12 267 GLY A O 1
ATOM 1943 N N . ILE A 1 268 ? 3.204 -1.779 -13.279 1.00 98.25 268 ILE A N 1
ATOM 1944 C CA . ILE A 1 268 ? 3.144 -2.727 -12.156 1.00 98.25 268 ILE A CA 1
ATOM 1945 C C . ILE A 1 268 ? 4.308 -2.490 -11.200 1.00 98.25 268 ILE A C 1
ATOM 1947 O O . ILE A 1 268 ? 4.062 -2.213 -10.025 1.00 98.25 268 ILE A O 1
ATOM 1951 N N . ALA A 1 269 ? 5.541 -2.551 -11.709 1.00 98.12 269 ALA A N 1
ATOM 1952 C CA . ALA A 1 269 ? 6.765 -2.482 -10.917 1.00 98.12 269 ALA A CA 1
ATOM 1953 C C . ALA A 1 269 ? 7.718 -1.375 -11.387 1.00 98.12 269 ALA A C 1
ATOM 1955 O O . ALA A 1 269 ? 7.985 -1.261 -12.578 1.00 98.12 269 ALA A O 1
ATOM 1956 N N . GLY A 1 270 ? 8.294 -0.592 -10.478 1.00 97.56 270 GLY A N 1
ATOM 1957 C CA . GLY A 1 270 ? 9.373 0.337 -10.840 1.00 97.56 270 GLY A CA 1
ATOM 1958 C C . GLY A 1 270 ? 10.643 -0.413 -11.251 1.00 97.56 270 GLY A C 1
ATOM 1959 O O . GLY A 1 270 ? 11.163 -0.221 -12.350 1.00 97.56 270 GLY A O 1
ATOM 1960 N N . GLU A 1 271 ? 11.095 -1.334 -10.402 1.00 96.19 271 GLU A N 1
ATOM 1961 C CA . GLU A 1 271 ? 12.254 -2.199 -10.634 1.00 96.19 271 GLU A CA 1
ATOM 1962 C C . GLU A 1 271 ? 11.999 -3.621 -10.127 1.00 96.19 271 GLU A C 1
ATOM 1964 O O . GLU A 1 271 ? 11.467 -3.823 -9.034 1.00 96.19 271 GLU A O 1
ATOM 1969 N N . ILE A 1 272 ? 12.412 -4.601 -10.931 1.00 94.44 272 ILE A N 1
ATOM 1970 C CA . ILE A 1 272 ? 12.407 -6.022 -10.586 1.00 94.44 272 ILE A CA 1
ATOM 1971 C C . ILE A 1 272 ? 13.856 -6.499 -10.574 1.00 94.44 272 ILE A C 1
ATOM 1973 O O . ILE A 1 272 ? 14.505 -6.508 -11.623 1.00 94.44 272 ILE A O 1
ATOM 1977 N N . LEU A 1 273 ? 14.361 -6.917 -9.414 1.00 91.56 273 LEU A N 1
ATOM 1978 C CA . LEU A 1 273 ? 15.608 -7.674 -9.350 1.00 91.56 273 LEU A CA 1
ATOM 1979 C C . LEU A 1 273 ? 15.367 -9.082 -9.927 1.00 91.56 273 LEU A C 1
ATOM 1981 O O . LEU A 1 273 ? 14.368 -9.722 -9.637 1.00 91.56 273 LEU A O 1
ATOM 1985 N N . LEU A 1 274 ? 16.238 -9.579 -10.792 1.00 84.75 274 LEU A N 1
ATOM 1986 C CA . LEU A 1 274 ? 16.127 -10.910 -11.384 1.00 84.75 274 LEU A CA 1
ATOM 1987 C C . LEU A 1 274 ? 16.881 -11.913 -10.515 1.00 84.75 274 LEU A C 1
ATOM 1989 O O . LEU A 1 274 ? 18.037 -12.239 -10.780 1.00 84.75 274 LEU A O 1
ATOM 1993 N N . ASP A 1 275 ? 16.218 -12.317 -9.435 1.00 87.62 275 ASP A N 1
ATOM 1994 C CA . ASP A 1 275 ? 16.653 -13.390 -8.545 1.00 87.62 275 ASP A CA 1
ATOM 1995 C C . ASP A 1 275 ? 15.428 -14.188 -8.088 1.00 87.62 275 ASP A C 1
ATOM 1997 O O . ASP A 1 275 ? 14.774 -13.857 -7.092 1.00 87.62 275 ASP A O 1
ATOM 2001 N N . LYS A 1 276 ? 15.076 -15.212 -8.882 1.00 86.50 276 LYS A N 1
ATOM 2002 C CA . LYS A 1 276 ? 13.957 -16.141 -8.625 1.00 86.50 276 LYS A CA 1
ATOM 2003 C C . LYS A 1 276 ? 12.592 -15.459 -8.472 1.00 86.50 276 LYS A C 1
ATOM 2005 O O . LYS A 1 276 ? 11.673 -16.018 -7.869 1.00 86.50 276 LYS A O 1
ATOM 2010 N N . ASN A 1 277 ? 12.449 -14.260 -9.022 1.00 90.44 277 ASN A N 1
ATOM 2011 C CA . ASN A 1 277 ? 11.188 -13.537 -9.026 1.00 90.44 277 ASN A CA 1
ATOM 2012 C C . ASN A 1 277 ? 10.285 -14.007 -10.161 1.00 90.44 277 ASN A C 1
ATOM 2014 O O . ASN A 1 277 ? 10.743 -14.290 -11.267 1.00 90.44 277 ASN A O 1
ATOM 2018 N N . THR A 1 278 ? 8.980 -14.012 -9.907 1.00 91.31 278 THR A N 1
ATOM 2019 C CA . THR A 1 278 ? 7.967 -14.321 -10.922 1.00 91.31 278 THR A CA 1
ATOM 2020 C C . THR A 1 278 ? 6.930 -13.208 -11.000 1.00 91.31 278 THR A C 1
ATOM 2022 O O . THR A 1 278 ? 6.521 -12.652 -9.980 1.00 91.31 278 THR A O 1
ATOM 2025 N N . MET A 1 279 ? 6.512 -12.870 -12.221 1.00 92.00 279 MET A N 1
ATOM 2026 C CA . MET A 1 279 ? 5.387 -11.973 -12.476 1.00 92.00 279 MET A CA 1
ATOM 2027 C C . MET A 1 279 ? 4.487 -12.601 -13.535 1.00 92.00 279 MET A C 1
ATOM 2029 O O . MET A 1 279 ? 4.889 -12.743 -14.687 1.00 92.00 279 MET A O 1
ATOM 2033 N N . SER A 1 280 ? 3.272 -12.974 -13.147 1.00 93.12 280 SER A N 1
ATOM 2034 C CA . SER A 1 280 ? 2.298 -13.629 -14.023 1.00 93.12 280 SER A CA 1
ATOM 2035 C C . SER A 1 280 ? 0.924 -12.985 -13.909 1.00 93.12 280 SER A C 1
ATOM 2037 O O . SER A 1 280 ? 0.566 -12.414 -12.881 1.00 93.12 280 SER A O 1
ATOM 2039 N N . ASN A 1 281 ? 0.135 -13.061 -14.984 1.00 94.81 281 ASN A N 1
ATOM 2040 C CA . ASN A 1 281 ? -1.259 -12.594 -15.014 1.00 94.81 281 ASN A CA 1
ATOM 2041 C C . ASN A 1 281 ? -1.449 -11.143 -14.534 1.00 94.81 281 ASN A C 1
ATOM 2043 O O . ASN A 1 281 ? -2.513 -10.774 -14.033 1.00 94.81 281 ASN A O 1
ATOM 2047 N N . CYS A 1 282 ? -0.407 -10.326 -14.658 1.00 96.44 282 CYS A N 1
ATOM 2048 C CA . CYS A 1 282 ? -0.448 -8.930 -14.276 1.00 96.44 282 CYS A CA 1
ATOM 2049 C C . CYS A 1 282 ? -0.833 -8.082 -15.483 1.00 96.44 282 CYS A C 1
ATOM 2051 O O . CYS A 1 282 ? -0.479 -8.416 -16.610 1.00 96.44 282 CYS A O 1
ATOM 2053 N N . TYR A 1 283 ? -1.524 -6.967 -15.261 1.00 96.06 283 TYR A N 1
ATOM 2054 C CA . TYR A 1 283 ? -1.847 -6.048 -16.348 1.00 96.06 283 TYR A CA 1
ATOM 2055 C C . TYR A 1 283 ? -1.861 -4.594 -15.895 1.00 96.06 283 TYR A C 1
ATOM 2057 O O . TYR A 1 283 ? -2.318 -4.253 -14.803 1.00 96.06 283 TYR A O 1
ATOM 2065 N N . ASN A 1 284 ? -1.420 -3.710 -16.782 1.00 97.94 284 ASN A N 1
ATOM 2066 C CA . ASN A 1 284 ? -1.557 -2.274 -16.615 1.00 97.94 284 ASN A CA 1
ATOM 2067 C C . ASN A 1 284 ? -2.486 -1.693 -17.688 1.00 97.94 284 ASN A C 1
ATOM 2069 O O . ASN A 1 284 ? -2.259 -1.866 -18.881 1.00 97.94 284 ASN A O 1
ATOM 2073 N N . SER A 1 285 ? -3.504 -0.953 -17.257 1.00 97.94 285 SER A N 1
ATOM 2074 C CA . SER A 1 285 ? -4.352 -0.112 -18.107 1.00 97.94 285 SER A CA 1
ATOM 2075 C C . SER A 1 285 ? -4.249 1.379 -17.763 1.00 97.94 285 SER A C 1
ATOM 2077 O O . SER A 1 285 ? -4.930 2.194 -18.382 1.00 97.94 285 SER A O 1
ATOM 2079 N N . GLY A 1 286 ? -3.465 1.737 -16.743 1.00 97.94 286 GLY A N 1
ATOM 2080 C CA . GLY A 1 286 ? -3.211 3.117 -16.346 1.00 97.94 286 GLY A CA 1
ATOM 2081 C C . GLY A 1 286 ? -2.128 3.779 -17.198 1.00 97.94 286 GLY A C 1
ATOM 2082 O O . GLY A 1 286 ? -1.259 3.114 -17.765 1.00 97.94 286 GLY A O 1
ATOM 2083 N N . SER A 1 287 ? -2.162 5.109 -17.283 1.00 98.38 287 SER A N 1
ATOM 2084 C CA . SER A 1 287 ? -1.099 5.883 -17.933 1.00 98.38 287 SER A CA 1
ATOM 2085 C C . SER A 1 287 ? 0.178 5.845 -17.094 1.00 98.38 287 SER A C 1
ATOM 2087 O O . SER A 1 287 ? 0.108 6.077 -15.888 1.00 98.38 287 SER A O 1
ATOM 2089 N N . VAL A 1 288 ? 1.328 5.628 -17.732 1.00 98.69 288 VAL A N 1
ATOM 2090 C CA . VAL A 1 288 ? 2.641 5.595 -17.072 1.00 98.69 288 VAL A CA 1
ATOM 2091 C C . VAL A 1 288 ? 3.537 6.667 -17.689 1.00 98.69 288 VAL A C 1
ATOM 2093 O O . VAL A 1 288 ? 3.695 6.703 -18.909 1.00 98.69 288 VAL A O 1
ATOM 2096 N N . SER A 1 289 ? 4.110 7.544 -16.867 1.00 98.62 289 SER A N 1
ATOM 2097 C CA . SER A 1 289 ? 5.020 8.605 -17.314 1.00 98.62 289 SER A CA 1
ATOM 2098 C C . SER A 1 289 ? 6.180 8.804 -16.342 1.00 98.62 289 SER A C 1
ATOM 2100 O O . SER A 1 289 ? 5.982 8.839 -15.132 1.00 98.62 289 SER A O 1
ATOM 2102 N N . GLY A 1 290 ? 7.379 8.994 -16.876 1.00 98.00 290 GLY A N 1
ATOM 2103 C CA . GLY A 1 290 ? 8.607 9.223 -16.121 1.00 98.00 290 GLY A CA 1
ATOM 2104 C C . GLY A 1 290 ? 9.653 9.904 -16.994 1.00 98.00 290 GLY A C 1
ATOM 2105 O O . GLY A 1 290 ? 9.398 10.168 -18.172 1.00 98.00 290 GLY A O 1
ATOM 2106 N N . LYS A 1 291 ? 10.829 10.166 -16.429 1.00 97.81 291 LYS A N 1
ATOM 2107 C CA . LYS A 1 291 ? 11.962 10.761 -17.138 1.00 97.81 291 LYS A CA 1
ATOM 2108 C C . LYS A 1 291 ? 12.660 9.753 -18.051 1.00 97.81 291 LYS A C 1
ATOM 2110 O O . LYS A 1 291 ? 12.654 9.934 -19.264 1.00 97.81 291 LYS A O 1
ATOM 2115 N N . ASP A 1 292 ? 13.214 8.687 -17.471 1.00 95.81 292 ASP A N 1
ATOM 2116 C CA . ASP A 1 292 ? 13.879 7.594 -18.188 1.00 95.81 292 ASP A CA 1
ATOM 2117 C C . ASP A 1 292 ? 13.342 6.230 -17.718 1.00 95.81 292 ASP A C 1
ATOM 2119 O O . ASP A 1 292 ? 12.833 6.103 -16.603 1.00 95.81 292 ASP A O 1
ATOM 2123 N N . ASN A 1 293 ? 13.498 5.188 -18.543 1.00 96.50 293 ASN A N 1
ATOM 2124 C CA . ASN A 1 293 ? 13.115 3.804 -18.214 1.00 96.50 293 ASN A CA 1
ATOM 2125 C C . ASN A 1 293 ? 11.645 3.684 -17.773 1.00 96.50 293 ASN A C 1
ATOM 2127 O O . ASN A 1 293 ? 11.327 3.352 -16.630 1.00 96.50 293 ASN A O 1
ATOM 2131 N N . VAL A 1 294 ? 10.749 4.013 -18.706 1.00 97.69 294 VAL A N 1
ATOM 2132 C CA . VAL A 1 294 ? 9.298 3.978 -18.507 1.00 97.69 294 VAL A CA 1
ATOM 2133 C C . VAL A 1 294 ? 8.727 2.770 -19.235 1.00 97.69 294 VAL A C 1
ATOM 2135 O O . VAL A 1 294 ? 8.781 2.704 -20.464 1.00 97.69 294 VAL A O 1
ATOM 2138 N N . GLY A 1 295 ? 8.181 1.816 -18.487 1.00 95.25 295 GLY A N 1
ATOM 2139 C CA . GLY A 1 295 ? 7.594 0.601 -19.039 1.00 95.25 295 GLY A CA 1
ATOM 2140 C C . GLY A 1 295 ? 6.112 0.465 -18.717 1.00 95.25 295 GLY A C 1
ATOM 2141 O O . GLY A 1 295 ? 5.644 0.847 -17.647 1.00 95.25 295 GLY A O 1
ATOM 2142 N N . GLY A 1 296 ? 5.355 -0.138 -19.635 1.00 94.56 296 GLY A N 1
ATOM 2143 C CA . GLY A 1 296 ? 3.941 -0.439 -19.395 1.00 94.56 296 GLY A CA 1
ATOM 2144 C C . GLY A 1 296 ? 3.740 -1.360 -18.190 1.00 94.56 296 GLY A C 1
ATOM 2145 O O . GLY A 1 296 ? 2.784 -1.181 -17.447 1.00 94.56 296 GLY A O 1
ATOM 2146 N N . MET A 1 297 ? 4.677 -2.283 -17.959 1.00 95.56 297 MET A N 1
ATOM 2147 C CA . MET A 1 297 ? 4.637 -3.239 -16.853 1.00 95.56 297 MET A CA 1
ATOM 2148 C C . MET A 1 297 ? 5.754 -2.992 -15.834 1.00 95.56 297 MET A C 1
ATOM 2150 O O . MET A 1 297 ? 5.459 -2.735 -14.668 1.00 95.56 297 MET A O 1
ATOM 2154 N N . ALA A 1 298 ? 7.017 -3.001 -16.269 1.00 96.69 298 ALA A N 1
ATOM 2155 C CA . ALA A 1 298 ? 8.179 -2.769 -15.412 1.00 96.69 298 ALA A CA 1
ATOM 2156 C C . ALA A 1 298 ? 9.050 -1.619 -15.937 1.00 96.69 298 ALA A C 1
ATOM 2158 O O . ALA A 1 298 ? 9.312 -1.568 -17.138 1.00 96.69 298 ALA A O 1
ATOM 2159 N N . GLY A 1 299 ? 9.515 -0.727 -15.059 1.00 96.31 299 GLY A N 1
ATOM 2160 C CA . GLY A 1 299 ? 10.465 0.330 -15.428 1.00 96.31 299 GLY A CA 1
ATOM 2161 C C . GLY A 1 299 ? 11.883 -0.203 -15.665 1.00 96.31 299 GLY A C 1
ATOM 2162 O O . GLY A 1 299 ? 12.568 0.236 -16.584 1.00 96.31 299 GLY A O 1
ATOM 2163 N N . SER A 1 300 ? 12.311 -1.188 -14.872 1.00 94.94 300 SER A N 1
ATOM 2164 C CA . SER A 1 300 ? 13.632 -1.819 -14.951 1.00 94.94 300 SER A CA 1
ATOM 2165 C C . SER A 1 300 ? 13.573 -3.309 -14.628 1.00 94.94 300 SER A C 1
ATOM 2167 O O . SER A 1 300 ? 12.860 -3.720 -13.711 1.00 94.94 300 SER A O 1
ATOM 2169 N N . LEU A 1 301 ? 14.376 -4.096 -15.345 1.00 92.44 301 LEU A N 1
ATOM 2170 C CA . LEU A 1 301 ? 14.759 -5.454 -14.961 1.00 92.44 301 LEU A CA 1
ATOM 2171 C C . LEU A 1 301 ? 16.251 -5.425 -14.622 1.00 92.44 301 LEU A C 1
ATOM 2173 O O . LEU A 1 301 ? 17.077 -5.177 -15.503 1.00 92.44 301 LEU A O 1
ATOM 2177 N N . TYR A 1 302 ? 16.591 -5.645 -13.357 1.00 89.00 302 TYR A N 1
ATOM 2178 C CA . TYR A 1 302 ? 17.951 -5.522 -12.844 1.00 89.00 302 TYR A CA 1
ATOM 2179 C C . TYR A 1 302 ? 18.544 -6.897 -12.529 1.00 89.00 302 TYR A C 1
ATOM 2181 O O . TYR A 1 302 ? 17.893 -7.720 -11.906 1.00 89.00 302 TYR A O 1
ATOM 2189 N N . ILE A 1 303 ? 19.788 -7.152 -12.935 1.00 82.25 303 ILE A N 1
ATOM 2190 C CA . ILE A 1 303 ? 20.515 -8.391 -12.621 1.00 82.25 303 ILE A CA 1
ATOM 2191 C C . ILE A 1 303 ? 21.582 -8.048 -11.579 1.00 82.25 303 ILE A C 1
ATOM 2193 O O . ILE A 1 303 ? 22.461 -7.230 -11.864 1.00 82.25 303 ILE A O 1
ATOM 2197 N N . SER A 1 304 ? 21.536 -8.666 -10.395 1.00 73.94 304 SER A N 1
ATOM 2198 C CA . SER A 1 304 ? 22.640 -8.583 -9.432 1.00 73.94 304 SER A CA 1
ATOM 2199 C C . SER A 1 304 ? 23.812 -9.453 -9.913 1.00 73.94 304 SER A C 1
ATOM 2201 O O . SER A 1 304 ? 23.632 -10.532 -10.480 1.00 73.94 304 SER A O 1
ATOM 2203 N N . GLY A 1 305 ? 25.040 -8.949 -9.774 1.00 66.75 305 GLY A N 1
ATOM 2204 C CA . GLY A 1 305 ? 26.234 -9.631 -10.278 1.00 66.75 305 GLY A CA 1
ATOM 2205 C C . GLY A 1 305 ? 26.523 -10.932 -9.525 1.00 66.75 305 GLY A C 1
ATOM 2206 O O . GLY A 1 305 ? 26.686 -10.888 -8.312 1.00 66.75 305 GLY A O 1
ATOM 2207 N N . ASP A 1 306 ? 26.540 -12.052 -10.264 1.00 58.75 306 ASP A N 1
ATOM 2208 C CA . ASP A 1 306 ? 27.529 -13.156 -10.205 1.00 58.75 306 ASP A CA 1
ATOM 2209 C C . ASP A 1 306 ? 27.072 -14.421 -10.975 1.00 58.75 306 ASP A C 1
ATOM 2211 O O . ASP A 1 306 ? 27.880 -15.316 -11.209 1.00 58.75 306 ASP A O 1
ATOM 2215 N N . ASN A 1 307 ? 25.828 -14.488 -11.477 1.00 57.75 307 ASN A N 1
ATOM 2216 C CA . ASN A 1 307 ? 25.348 -15.596 -12.325 1.00 57.75 307 ASN A CA 1
ATOM 2217 C C . ASN A 1 307 ? 24.589 -15.103 -13.570 1.00 57.75 307 ASN A C 1
ATOM 2219 O O . ASN A 1 307 ? 23.361 -15.113 -13.635 1.00 57.75 307 ASN A O 1
ATOM 2223 N N . HIS A 1 308 ? 25.338 -14.691 -14.596 1.00 62.22 308 HIS A N 1
ATOM 2224 C CA . HIS A 1 308 ? 24.761 -14.178 -15.843 1.00 62.22 308 HIS A CA 1
ATOM 2225 C C . HIS A 1 308 ? 23.892 -15.202 -16.595 1.00 62.22 308 HIS A C 1
ATOM 2227 O O . HIS A 1 308 ? 22.892 -14.807 -17.187 1.00 62.22 308 HIS A O 1
ATOM 2233 N N . ASP A 1 309 ? 24.215 -16.497 -16.560 1.00 67.75 309 ASP A N 1
ATOM 2234 C CA . ASP A 1 309 ? 23.510 -17.491 -17.384 1.00 67.75 309 ASP A CA 1
ATOM 2235 C C . ASP A 1 309 ? 22.090 -17.803 -16.878 1.00 67.75 309 ASP A C 1
ATOM 2237 O O . ASP A 1 309 ? 21.162 -17.891 -17.686 1.00 67.75 309 ASP A O 1
ATOM 2241 N N . SER A 1 310 ? 21.882 -17.918 -15.558 1.00 68.31 310 SER A N 1
ATOM 2242 C CA . SER A 1 310 ? 20.533 -18.085 -14.988 1.00 68.31 310 SER A CA 1
ATOM 2243 C C . SER A 1 310 ? 19.720 -16.796 -15.096 1.00 68.31 310 SER A C 1
ATOM 2245 O O . SER A 1 310 ? 18.553 -16.838 -15.4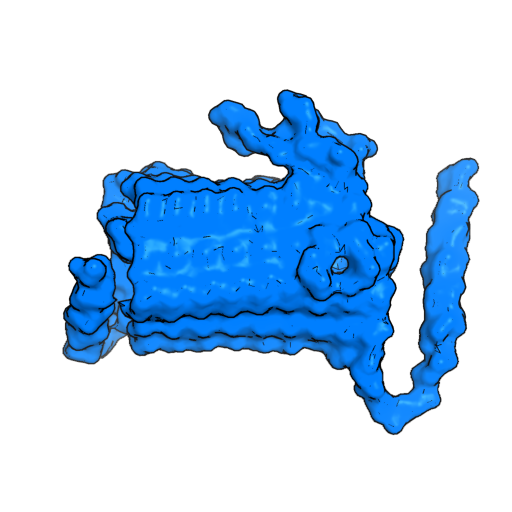79 1.00 68.31 310 SER A O 1
ATOM 2247 N N . ALA A 1 311 ? 20.357 -15.643 -14.871 1.00 69.56 311 ALA A N 1
ATOM 2248 C CA . ALA A 1 311 ? 19.703 -14.344 -14.967 1.00 69.56 311 ALA A CA 1
ATOM 2249 C C . ALA A 1 311 ? 19.250 -14.000 -16.398 1.00 69.56 311 ALA A C 1
ATOM 2251 O O . ALA A 1 311 ? 18.235 -13.332 -16.577 1.00 69.56 311 ALA A O 1
ATOM 2252 N N . ILE A 1 312 ? 19.951 -14.475 -17.438 1.00 72.88 312 ILE A N 1
ATOM 2253 C CA . ILE A 1 312 ? 19.513 -14.309 -18.835 1.00 72.88 312 ILE A CA 1
ATOM 2254 C C . ILE A 1 312 ? 18.236 -15.110 -19.110 1.00 72.88 312 ILE A C 1
ATOM 2256 O O . ILE A 1 312 ? 17.341 -14.607 -19.790 1.00 72.88 312 ILE A O 1
ATOM 2260 N N . ALA A 1 313 ? 18.132 -16.342 -18.603 1.00 75.94 313 ALA A N 1
ATOM 2261 C CA . ALA A 1 313 ? 16.925 -17.149 -18.769 1.00 75.94 313 ALA A CA 1
ATOM 2262 C C . ALA A 1 313 ? 15.725 -16.505 -18.053 1.00 75.94 313 ALA A C 1
ATOM 2264 O O . ALA A 1 313 ? 14.680 -16.328 -18.682 1.00 75.94 313 ALA A O 1
ATOM 2265 N N . GLU A 1 314 ? 15.914 -16.069 -16.802 1.00 78.75 314 GLU A N 1
ATOM 2266 C CA . GLU A 1 314 ? 14.906 -15.329 -16.029 1.00 78.75 314 GLU A CA 1
ATOM 2267 C C . GLU A 1 314 ? 14.506 -14.024 -16.726 1.00 78.75 314 GLU A C 1
ATOM 2269 O O . GLU A 1 314 ? 13.321 -13.730 -16.858 1.00 78.75 314 GLU A O 1
ATOM 2274 N N . PHE A 1 315 ? 15.471 -13.272 -17.265 1.00 80.62 315 PHE A N 1
ATOM 2275 C CA . PHE A 1 315 ? 15.193 -12.069 -18.048 1.00 80.62 315 PHE A CA 1
ATOM 2276 C C . PHE A 1 315 ? 14.330 -12.377 -19.276 1.00 80.62 315 PHE A C 1
ATOM 2278 O O . PHE A 1 315 ? 13.368 -11.661 -19.550 1.00 80.62 315 PHE A O 1
ATOM 2285 N N . ILE A 1 316 ? 14.669 -13.422 -20.041 1.00 79.44 316 ILE A N 1
ATOM 2286 C CA . ILE A 1 316 ? 13.925 -13.806 -21.249 1.00 79.44 316 ILE A CA 1
ATOM 2287 C C . ILE A 1 316 ? 12.496 -14.221 -20.891 1.00 79.44 316 ILE A C 1
ATOM 2289 O O . ILE A 1 316 ? 11.565 -13.863 -21.612 1.00 79.44 316 ILE A O 1
ATOM 2293 N N . GLU A 1 317 ? 12.319 -14.981 -19.813 1.00 82.62 317 GLU A N 1
ATOM 2294 C CA . GLU A 1 317 ? 11.007 -15.421 -19.343 1.00 82.62 317 GLU A CA 1
ATOM 2295 C C . GLU A 1 317 ? 10.169 -14.245 -18.838 1.00 82.62 317 GLU A C 1
ATOM 2297 O O . GLU A 1 317 ? 9.076 -14.018 -19.356 1.00 82.62 317 GLU A O 1
ATOM 2302 N N . MET A 1 318 ? 10.722 -13.430 -17.937 1.00 83.00 318 MET A N 1
ATOM 2303 C CA . MET A 1 318 ? 10.067 -12.233 -17.412 1.00 83.00 318 MET A CA 1
ATOM 2304 C C . MET A 1 318 ? 9.667 -11.292 -18.548 1.00 83.00 318 MET A C 1
ATOM 2306 O O . MET A 1 318 ? 8.520 -10.871 -18.642 1.00 83.00 318 MET A O 1
ATOM 2310 N N . LYS A 1 319 ? 10.578 -11.013 -19.485 1.00 78.56 319 LYS A N 1
ATOM 2311 C CA . LYS A 1 319 ? 10.288 -10.140 -20.625 1.00 78.56 319 LYS A CA 1
ATOM 2312 C C . LYS A 1 319 ? 9.149 -10.673 -21.499 1.00 78.56 319 LYS A C 1
ATOM 2314 O O . LYS A 1 319 ? 8.316 -9.889 -21.938 1.00 78.56 319 LYS A O 1
ATOM 2319 N N . ARG A 1 320 ? 9.077 -11.990 -21.728 1.00 81.38 320 ARG A N 1
ATOM 2320 C CA . ARG A 1 320 ? 7.968 -12.600 -22.484 1.00 81.38 320 ARG A CA 1
ATOM 2321 C C . ARG A 1 320 ? 6.621 -12.417 -21.799 1.00 81.38 320 ARG A C 1
ATOM 2323 O O . ARG A 1 320 ? 5.633 -12.292 -22.512 1.00 81.38 320 ARG A O 1
ATOM 2330 N N . GLU A 1 321 ? 6.569 -12.440 -20.471 1.00 78.56 321 GLU A N 1
ATOM 2331 C CA . GLU A 1 321 ? 5.330 -12.174 -19.734 1.00 78.56 321 GLU A CA 1
ATOM 2332 C C . GLU A 1 321 ? 4.962 -10.685 -19.760 1.00 78.56 321 GLU A C 1
ATOM 2334 O O . GLU A 1 321 ? 3.790 -10.359 -19.900 1.00 78.56 321 GLU A O 1
ATOM 2339 N N . LEU A 1 322 ? 5.943 -9.775 -19.708 1.00 78.75 322 LEU A N 1
ATOM 2340 C CA . LEU A 1 322 ? 5.693 -8.326 -19.770 1.00 78.75 322 LEU A CA 1
ATOM 2341 C C . LEU A 1 322 ? 5.272 -7.824 -21.166 1.00 78.75 322 LEU A C 1
ATOM 2343 O O . LEU A 1 322 ? 4.660 -6.762 -21.258 1.00 78.75 322 LEU A O 1
ATOM 2347 N N . ASP A 1 323 ? 5.623 -8.554 -22.230 1.00 73.25 323 ASP A N 1
ATOM 2348 C CA . ASP A 1 323 ? 5.270 -8.235 -23.624 1.00 73.25 323 ASP A CA 1
ATOM 2349 C C . ASP A 1 323 ? 3.876 -8.775 -24.044 1.00 73.25 323 ASP A C 1
ATOM 2351 O O . ASP A 1 323 ? 3.445 -8.525 -25.174 1.00 73.25 323 ASP A O 1
ATOM 2355 N N . ARG A 1 324 ? 3.187 -9.544 -23.185 1.00 61.62 324 ARG A N 1
ATOM 2356 C CA . ARG A 1 324 ? 1.842 -10.103 -23.437 1.00 61.62 324 ARG A CA 1
ATOM 2357 C C . ARG A 1 324 ? 0.724 -9.159 -23.009 1.00 61.62 324 ARG A C 1
ATOM 2359 O O . ARG A 1 324 ? -0.305 -9.162 -23.724 1.00 61.62 324 ARG A O 1
#

Sequence (324 aa):
MKKLSSIISVIICMAMLISITAVVGYASDAKTYYIKSIDDLKAVAELINNDEQGFANATLELTADIKLNDGGFTVGENGEPLYNGEEINESELITFEQISEFRGTFNGNNHIISGIYCKGRGLFEKASGAVIKNVIIKNSLFDTRSLVPEKVGSVCGEAIDSEISGCKSFATVLSSADKVGGIVGYAESSAIDNCRNIGYVFGKGCVGGVVGELASTEKLTNCLNKGTVAATGDYVGGIVSKIGTETAIDCCANAGTVSSEGSYVGGIAGEILLDKNTMSNCYNSGSVSGKDNVGGMAGSLYISGDNHDSAIAEFIEMKRELDR

Solvent-accessible surface area (backbone atoms only — not comparable to full-atom values): 14687 Å² total; per-residue (Å²): 113,76,73,57,54,56,53,50,53,52,49,52,53,46,53,55,47,63,73,57,70,78,74,88,65,102,63,90,67,72,45,75,43,79,28,58,41,54,66,46,50,51,52,51,25,55,53,33,64,72,36,94,67,19,48,60,60,30,35,40,32,42,76,39,60,30,65,59,40,92,65,47,59,49,68,49,95,87,70,46,66,20,45,72,84,37,77,69,60,68,92,82,50,55,69,52,77,54,27,46,51,38,24,24,36,39,36,22,74,69,28,41,43,26,17,44,36,25,64,54,29,21,54,23,34,24,31,46,59,13,39,43,29,26,37,30,38,37,44,19,37,31,50,24,56,89,46,80,72,74,32,28,6,58,52,24,2,31,31,34,54,16,40,42,32,50,28,35,27,44,29,38,35,40,35,57,24,42,20,27,11,32,34,29,1,29,34,32,51,19,38,39,31,48,30,34,17,52,19,43,28,38,19,33,23,27,25,9,18,33,28,1,31,41,50,37,52,29,38,43,29,50,28,36,12,53,16,44,26,40,31,64,28,40,25,29,9,17,31,27,2,36,40,41,32,51,28,43,36,34,48,30,35,12,54,15,42,25,39,29,69,19,32,22,23,6,17,36,25,2,32,38,37,55,42,78,51,46,69,43,77,58,49,51,75,30,58,64,45,40,67,44,49,64,22,71,38,46,17,37,84,42,74,74,93,88,54,70,73,64,39,50,54,52,48,55,52,50,50,58,53,68,75,107

Secondary structure (DSSP, 8-state):
-HHHHHHHHHHHHHHHHHTTSS---SS---EEEEE-SHHHHHHHHHHHHT-TTTTTTEEEEE-S-EES-SS-EEE-TTS-EEETTEE--GGGS-B---EEEE-SEEE-TTPEEE--EE-SS-SEEEEES-EEES-EEEEEEEE-TT--SS-EESSEEEEES-EEES-EEEEEEE-SSEEEESSEEEEES-EEES-EE-S-EEESEEEESSEEEEEES-EEES-EE-S-EEESSS-EESSEEEEEES-EEES-EE-S-EEESSS-EESSEEEEE-SS-EEES-EE-S-EE-SS-EESSEEEEE--TT-HHHHHHHHHHHHHHHT-

Radius of gyration: 20.46 Å; Cα contacts (8 Å, |Δi|>4): 1064; chains: 1; bounding box: 47×47×60 Å

pLDDT: mean 88.78, std 16.44, range [31.73, 98.94]

Mean predicted aligned error: 7.4 Å

Nearest PDB structures (foldseek):
  7o78-assembly1_A  TM=3.909E-01  e=5.000E-02  Pseudopedobacter saltans DSM 12145
  1rsg-assembly1_B  TM=4.399E-01  e=5.419E+00  Saccharomyces cerevisiae
  4gdp-assembly1_A  TM=4.350E-01  e=9.509E+00  Saccharomyces cerevisiae S288C
  3bi4-assembly1_B  TM=3.878E-01  e=6.237E+00  Saccharomyces cerevisiae
  2x3h-assembly1_B  TM=1.757E-01  e=2.026E+00  Vectrevirus K15